Protein AF-A0A1Y1RAU8-F1 (afdb_monomer)

Mean predicted aligned error: 8.69 Å

Structure (mmCIF, N/CA/C/O backbone):
data_AF-A0A1Y1RAU8-F1
#
_entry.id   AF-A0A1Y1RAU8-F1
#
loop_
_atom_site.group_PDB
_atom_site.id
_atom_site.type_symbol
_atom_site.label_atom_id
_atom_site.label_alt_id
_atom_site.label_comp_id
_atom_site.label_asym_id
_atom_site.label_entity_id
_atom_site.label_seq_id
_atom_site.pdbx_PDB_ins_code
_atom_site.Cartn_x
_atom_site.Cartn_y
_atom_site.Cartn_z
_atom_site.occupancy
_atom_site.B_iso_or_equiv
_atom_site.auth_seq_id
_atom_site.auth_comp_id
_atom_site.auth_asym_id
_atom_site.auth_atom_id
_atom_site.pdbx_PDB_model_num
ATOM 1 N N . MET A 1 1 ? 49.843 -45.474 3.095 1.00 40.81 1 MET A N 1
ATOM 2 C CA . MET A 1 1 ? 49.763 -45.316 4.563 1.00 40.81 1 MET A CA 1
ATOM 3 C C . MET A 1 1 ? 48.299 -45.285 4.953 1.00 40.81 1 MET A C 1
ATOM 5 O O . MET A 1 1 ? 47.555 -44.498 4.388 1.00 40.81 1 MET A O 1
ATOM 9 N N . ARG A 1 2 ? 47.892 -46.213 5.820 1.00 40.44 2 ARG A N 1
ATOM 10 C CA . ARG A 1 2 ? 46.549 -46.339 6.398 1.00 40.44 2 ARG A CA 1
ATOM 11 C C . ARG A 1 2 ? 46.586 -45.724 7.795 1.00 40.44 2 ARG A C 1
ATOM 13 O O . ARG A 1 2 ? 47.448 -46.158 8.545 1.00 40.44 2 ARG A O 1
ATOM 20 N N . TYR A 1 3 ? 45.652 -44.839 8.138 1.00 32.19 3 TYR A N 1
ATOM 21 C CA . TYR A 1 3 ? 45.189 -44.611 9.517 1.00 32.19 3 TYR A CA 1
ATOM 22 C C . TYR A 1 3 ? 43.716 -44.169 9.430 1.00 32.19 3 TYR A C 1
ATOM 24 O O . TYR A 1 3 ? 43.420 -43.196 8.749 1.00 32.19 3 TYR A O 1
ATOM 32 N N . THR A 1 4 ? 42.753 -45.047 9.717 1.00 36.59 4 THR A N 1
ATOM 33 C CA . THR A 1 4 ? 42.164 -45.403 11.029 1.00 36.59 4 THR A CA 1
ATOM 34 C C . THR A 1 4 ? 41.049 -44.437 11.436 1.00 36.59 4 THR A C 1
ATOM 36 O O . THR A 1 4 ? 41.288 -43.300 11.822 1.00 36.59 4 THR A O 1
ATOM 39 N N . VAL A 1 5 ? 39.823 -44.956 11.343 1.00 35.09 5 VAL A N 1
ATOM 40 C CA . VAL A 1 5 ? 38.586 -44.441 11.939 1.00 35.09 5 VAL A CA 1
ATOM 41 C C . VAL A 1 5 ? 38.633 -44.684 13.449 1.00 35.09 5 VAL A C 1
ATOM 43 O O . VAL A 1 5 ? 38.949 -45.799 13.858 1.00 35.09 5 VAL A O 1
ATOM 46 N N . SER A 1 6 ? 38.243 -43.695 14.256 1.00 37.72 6 SER A N 1
ATOM 47 C CA . SER A 1 6 ? 37.803 -43.922 15.638 1.00 37.72 6 SER A CA 1
ATOM 48 C C . SER A 1 6 ? 36.498 -43.179 15.895 1.00 37.72 6 SER A C 1
ATOM 50 O O . SER A 1 6 ? 36.466 -41.955 15.995 1.00 37.72 6 SER A O 1
ATOM 52 N N . LEU A 1 7 ? 35.427 -43.968 15.997 1.00 35.47 7 LEU A N 1
ATOM 53 C CA . LEU A 1 7 ? 34.182 -43.614 16.668 1.00 35.47 7 LEU A CA 1
ATOM 54 C C . LEU A 1 7 ? 34.474 -43.340 18.149 1.00 35.47 7 LEU A C 1
ATOM 56 O O . LEU A 1 7 ? 35.107 -44.163 18.807 1.00 35.47 7 LEU A O 1
ATOM 60 N N . PHE A 1 8 ? 33.904 -42.267 18.691 1.00 33.00 8 PHE A N 1
ATOM 61 C CA . PHE A 1 8 ? 33.623 -42.171 20.120 1.00 33.00 8 PHE A CA 1
ATOM 62 C C . PHE A 1 8 ? 32.117 -42.007 20.318 1.00 33.00 8 PHE A C 1
ATOM 64 O O . PHE A 1 8 ? 31.533 -40.969 20.021 1.00 33.00 8 PHE A O 1
ATOM 71 N N . LEU A 1 9 ? 31.503 -43.081 20.811 1.00 36.78 9 LEU A N 1
ATOM 72 C CA . LEU A 1 9 ? 30.226 -43.072 21.510 1.00 36.78 9 LEU A CA 1
ATOM 73 C C . LEU A 1 9 ? 30.522 -42.729 22.972 1.00 36.78 9 LEU A C 1
ATOM 75 O O . LEU A 1 9 ? 31.256 -43.463 23.632 1.00 36.78 9 LEU A O 1
ATOM 79 N N . LEU A 1 10 ? 29.921 -41.661 23.488 1.00 31.44 10 LEU A N 1
ATOM 80 C CA . LEU A 1 10 ? 29.701 -41.530 24.923 1.00 31.44 10 LEU A CA 1
ATOM 81 C C . LEU A 1 10 ? 28.323 -40.918 25.161 1.00 31.44 10 LEU A C 1
ATOM 83 O O . LEU A 1 10 ? 28.093 -39.729 24.958 1.00 31.44 10 LEU A O 1
ATOM 87 N N . SER A 1 11 ? 27.397 -41.775 25.570 1.00 33.38 11 SER A N 1
ATOM 88 C CA . SER A 1 11 ? 26.125 -41.390 26.159 1.00 33.38 11 SER A CA 1
ATOM 89 C C . SER A 1 11 ? 26.361 -41.082 27.636 1.00 33.38 11 SER A C 1
ATOM 91 O O . SER A 1 11 ? 26.859 -41.941 28.361 1.00 33.38 11 SER A O 1
ATOM 93 N N . LEU A 1 12 ? 25.955 -39.902 28.100 1.00 33.12 12 LEU A N 1
ATOM 94 C CA . LEU A 1 12 ? 25.691 -39.680 29.518 1.00 33.12 12 LEU A CA 1
ATOM 95 C C . LEU A 1 12 ? 24.388 -38.889 29.660 1.00 33.12 12 LEU A C 1
ATOM 97 O O . LEU A 1 12 ? 24.293 -37.731 29.262 1.00 33.12 12 LEU A O 1
ATOM 101 N N . PHE A 1 13 ? 23.378 -39.562 30.206 1.00 35.56 13 PHE A N 1
ATOM 102 C CA . PHE A 1 13 ? 22.165 -38.959 30.741 1.00 35.56 13 PHE A CA 1
ATOM 103 C C . PHE A 1 13 ? 22.511 -38.205 32.026 1.00 35.56 13 PHE A C 1
ATOM 105 O O . PHE A 1 13 ? 23.065 -38.809 32.940 1.00 35.56 13 PHE A O 1
ATOM 112 N N . LEU A 1 14 ? 22.082 -36.949 32.139 1.00 37.53 14 LEU A N 1
ATOM 113 C CA . LEU A 1 14 ? 21.726 -36.345 33.421 1.00 37.53 14 LEU A CA 1
ATOM 114 C C . LEU A 1 14 ? 20.495 -35.460 33.224 1.00 37.53 14 LEU A C 1
ATOM 116 O O . LEU A 1 14 ? 20.482 -34.532 32.419 1.00 37.53 14 LEU A O 1
ATOM 120 N N . ALA A 1 15 ? 19.446 -35.822 33.957 1.00 43.78 15 ALA A N 1
ATOM 121 C CA . ALA A 1 15 ? 18.209 -35.083 34.096 1.00 43.78 15 ALA A CA 1
ATOM 122 C C . ALA A 1 15 ? 18.466 -33.725 34.769 1.00 43.78 15 ALA A C 1
ATOM 124 O O . ALA A 1 15 ? 19.189 -33.645 35.760 1.00 43.78 15 ALA A O 1
ATOM 125 N N . GLY A 1 16 ? 17.830 -32.677 34.248 1.00 32.06 16 GLY A N 1
ATOM 126 C CA . GLY A 1 16 ? 17.876 -31.327 34.796 1.00 32.06 16 GLY A CA 1
ATOM 127 C C . GLY A 1 16 ? 16.610 -30.562 34.431 1.00 32.06 16 GLY A C 1
ATOM 128 O O . GLY A 1 16 ? 16.464 -30.089 33.313 1.00 32.06 16 GLY A O 1
ATOM 129 N N . CYS A 1 17 ? 15.690 -30.539 35.390 1.00 35.06 17 CYS A N 1
ATOM 130 C CA . CYS A 1 17 ? 14.527 -29.680 35.593 1.00 35.06 17 CYS A CA 1
ATOM 131 C C . CYS A 1 17 ? 14.212 -28.572 34.564 1.00 35.06 17 CYS A C 1
ATOM 133 O O . CYS A 1 17 ? 14.941 -27.596 34.435 1.00 35.06 17 CYS A O 1
ATOM 135 N N . GLY A 1 18 ? 13.001 -28.655 33.999 1.00 41.50 18 GLY A N 1
ATOM 136 C CA . GLY A 1 18 ? 12.019 -27.563 34.039 1.00 41.50 18 GLY A CA 1
ATOM 137 C C . GLY A 1 18 ? 12.463 -26.187 33.544 1.00 41.50 18 GLY A C 1
ATOM 138 O O . GLY A 1 18 ? 12.409 -25.226 34.303 1.00 41.50 18 GLY A O 1
ATOM 139 N N . GLY A 1 19 ? 12.820 -26.071 32.268 1.00 33.34 19 GLY A N 1
ATOM 140 C CA . GLY A 1 19 ? 12.745 -24.798 31.557 1.00 33.34 19 GLY A CA 1
ATOM 141 C C . GLY A 1 19 ? 11.366 -24.687 30.925 1.00 33.34 19 GLY A C 1
ATOM 142 O O . GLY A 1 19 ? 11.080 -25.411 29.974 1.00 33.34 19 GLY A O 1
ATOM 143 N N . GLY A 1 20 ? 10.497 -23.843 31.486 1.00 37.22 20 GLY A N 1
ATOM 144 C CA . GLY A 1 20 ? 9.206 -23.518 30.893 1.00 37.22 20 GLY A CA 1
ATOM 145 C C . GLY A 1 20 ? 9.417 -23.076 29.452 1.00 37.22 20 GLY A C 1
ATOM 146 O O . GLY A 1 20 ? 9.977 -22.012 29.202 1.00 37.22 20 GLY A O 1
ATOM 147 N N . GLY A 1 21 ? 8.996 -23.924 28.515 1.00 34.81 21 GLY A N 1
ATOM 148 C CA . GLY A 1 21 ? 8.826 -23.524 27.135 1.00 34.81 21 GLY A CA 1
ATOM 149 C C . GLY A 1 21 ? 7.779 -22.427 27.129 1.00 34.81 21 GLY A C 1
ATOM 150 O O . GLY A 1 21 ? 6.586 -22.708 27.193 1.00 34.81 21 GLY A O 1
ATOM 151 N N . VAL A 1 22 ? 8.230 -21.175 27.093 1.00 43.44 22 VAL A N 1
ATOM 152 C CA . VAL A 1 22 ? 7.436 -20.098 26.523 1.00 43.44 22 VAL A CA 1
ATOM 153 C C . VAL A 1 22 ? 7.234 -20.547 25.085 1.00 43.44 22 VAL A C 1
ATOM 155 O O . VAL A 1 22 ? 8.148 -20.443 24.268 1.00 43.44 22 VAL A O 1
ATOM 158 N N . SER A 1 23 ? 6.096 -21.183 24.796 1.00 41.25 23 SER A N 1
ATOM 159 C CA . SER A 1 23 ? 5.695 -21.357 23.413 1.00 41.25 23 SER A CA 1
ATOM 160 C C . SER A 1 23 ? 5.609 -19.941 22.879 1.00 41.25 23 SER A C 1
ATOM 162 O O . SER A 1 23 ? 4.744 -19.186 23.326 1.00 41.25 23 SER A O 1
ATOM 164 N N . SER A 1 24 ? 6.544 -19.550 22.012 1.00 45.31 24 SER A N 1
ATOM 165 C CA . SER A 1 24 ? 6.360 -18.354 21.212 1.00 45.31 24 SER A CA 1
ATO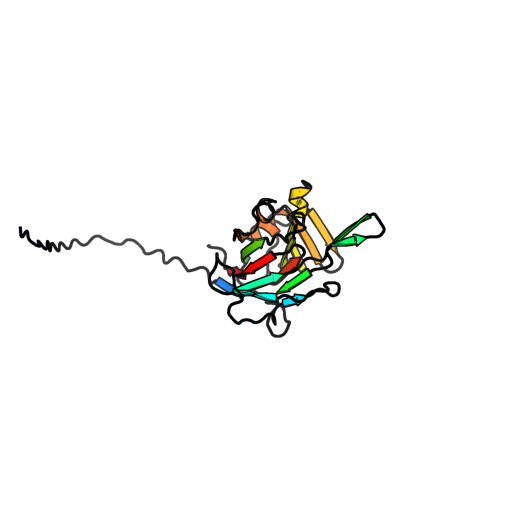M 166 C C . SER A 1 24 ? 5.053 -18.591 20.476 1.00 45.31 24 SER A C 1
ATOM 168 O O . SER A 1 24 ? 4.976 -19.454 19.598 1.00 45.31 24 SER A O 1
ATOM 170 N N . GLU A 1 25 ? 3.996 -17.940 20.940 1.00 47.47 25 GLU A N 1
ATOM 171 C CA . GLU A 1 25 ? 2.725 -17.886 20.254 1.00 47.47 25 GLU A CA 1
ATOM 172 C C . GLU A 1 25 ? 3.068 -17.266 18.903 1.00 47.47 25 GLU A C 1
ATOM 174 O O . GLU A 1 25 ? 3.357 -16.075 18.821 1.00 47.47 25 GLU A O 1
ATOM 179 N N . TYR A 1 26 ? 3.237 -18.104 17.874 1.00 51.59 26 TYR A N 1
ATOM 180 C CA . TYR A 1 26 ? 3.611 -17.627 16.552 1.00 51.59 26 TYR A CA 1
ATOM 181 C C . TYR A 1 26 ? 2.572 -16.578 16.178 1.00 51.59 26 TYR A C 1
ATOM 183 O O . TYR A 1 26 ? 1.378 -16.893 16.120 1.00 51.59 26 TYR A O 1
ATOM 191 N N . ALA A 1 27 ? 3.013 -15.329 16.004 1.00 62.69 27 ALA A N 1
ATOM 192 C CA . ALA A 1 27 ? 2.138 -14.252 15.585 1.00 62.69 27 ALA A CA 1
ATOM 193 C C . ALA A 1 27 ? 1.358 -14.753 14.365 1.00 62.69 27 ALA A C 1
ATOM 195 O O . ALA A 1 27 ? 1.941 -15.248 13.401 1.00 62.69 27 ALA A O 1
ATOM 196 N N . VAL A 1 28 ? 0.025 -14.738 14.449 1.00 84.38 28 VAL A N 1
ATOM 197 C CA . VAL A 1 28 ? -0.822 -15.276 13.382 1.00 84.38 28 VAL A CA 1
ATOM 198 C C . VAL A 1 28 ? -0.705 -14.346 12.178 1.00 84.38 28 VAL A C 1
ATOM 200 O O . VAL A 1 28 ? -1.439 -13.360 12.084 1.00 84.38 28 VAL A O 1
ATOM 203 N N . THR A 1 29 ? 0.208 -14.666 11.268 1.00 94.31 29 THR A N 1
ATOM 204 C CA . THR A 1 29 ? 0.445 -13.926 10.027 1.00 94.31 29 THR A CA 1
ATOM 205 C C . THR A 1 29 ? -0.521 -14.380 8.940 1.00 94.31 29 THR A C 1
ATOM 207 O O . THR A 1 29 ? -0.829 -15.566 8.809 1.00 94.31 29 THR A O 1
ATOM 210 N N . LYS A 1 30 ? -1.025 -13.427 8.158 1.00 96.56 30 LYS A N 1
ATOM 211 C CA . LYS A 1 30 ? -1.791 -13.682 6.939 1.00 96.56 30 LYS A CA 1
ATOM 212 C C . LYS A 1 30 ? -1.110 -12.997 5.769 1.00 96.56 30 LYS A C 1
ATOM 214 O O . LYS A 1 30 ? -0.869 -11.796 5.812 1.00 96.56 30 LYS A O 1
ATOM 219 N N . VAL A 1 31 ? -0.859 -13.784 4.732 1.00 97.06 31 VAL A N 1
ATOM 220 C CA . VAL A 1 31 ? -0.320 -13.321 3.456 1.00 97.06 31 VAL A CA 1
ATOM 221 C C . VAL A 1 31 ? -1.469 -12.802 2.596 1.00 97.06 31 VAL A C 1
ATOM 223 O O . VAL A 1 31 ? -2.477 -13.492 2.417 1.00 97.06 31 VAL A O 1
ATOM 226 N N . TYR A 1 32 ? -1.330 -11.575 2.104 1.00 97.44 32 TYR A N 1
ATOM 227 C CA . TYR A 1 32 ? -2.269 -10.932 1.187 1.00 97.44 32 TYR A CA 1
ATOM 228 C C . TYR A 1 32 ? -1.753 -10.916 -0.249 1.00 97.44 32 TYR A C 1
ATOM 230 O O . TYR A 1 32 ? -2.575 -10.993 -1.159 1.00 97.44 32 TYR A O 1
ATOM 238 N N . GLU A 1 33 ? -0.436 -10.884 -0.450 1.00 97.44 33 GLU A N 1
ATOM 239 C CA . GLU A 1 33 ? 0.217 -11.034 -1.752 1.00 97.44 33 GLU A CA 1
ATOM 240 C C . GLU A 1 33 ? 1.612 -11.646 -1.584 1.00 97.44 33 GLU A C 1
ATOM 242 O O . GLU A 1 33 ? 2.392 -11.172 -0.762 1.00 97.44 33 GLU A O 1
ATOM 247 N N . ASP A 1 34 ? 1.903 -12.677 -2.370 1.00 96.44 34 ASP A N 1
ATOM 248 C CA . ASP A 1 34 ? 3.207 -13.347 -2.492 1.00 96.44 34 ASP A CA 1
ATOM 249 C C . ASP A 1 34 ? 3.622 -13.544 -3.963 1.00 96.44 34 ASP A C 1
ATOM 251 O O . ASP A 1 34 ? 4.625 -14.182 -4.248 1.00 96.44 34 ASP A O 1
ATOM 255 N N . ALA A 1 35 ? 2.823 -13.054 -4.921 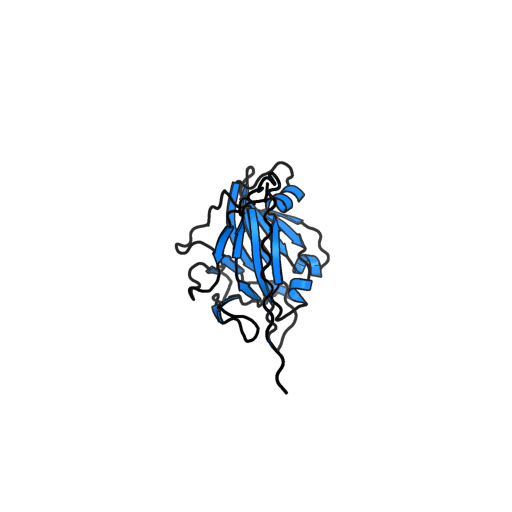1.00 96.38 35 ALA A N 1
ATOM 256 C CA . ALA A 1 35 ? 3.021 -13.152 -6.367 1.00 96.38 35 ALA A CA 1
ATOM 257 C C . ALA A 1 35 ? 3.145 -14.576 -6.961 1.00 96.38 35 ALA A C 1
ATOM 259 O O . ALA A 1 35 ? 3.156 -14.723 -8.191 1.00 96.38 35 ALA A O 1
ATOM 260 N N . GLU A 1 36 ? 3.212 -15.635 -6.154 1.00 95.69 36 GLU A N 1
ATOM 261 C CA . GLU A 1 36 ? 3.574 -16.982 -6.611 1.00 95.69 36 GLU A CA 1
ATOM 262 C C . GLU A 1 36 ? 2.470 -17.675 -7.423 1.00 95.69 36 GLU A C 1
ATOM 264 O O . GLU A 1 36 ? 2.747 -18.583 -8.211 1.00 95.69 36 GLU A O 1
ATOM 269 N N . ASP A 1 37 ? 1.219 -17.221 -7.312 1.00 92.19 37 ASP A N 1
ATOM 270 C CA . ASP A 1 37 ? 0.100 -17.735 -8.112 1.00 92.19 37 ASP A CA 1
ATOM 271 C C . ASP A 1 37 ? 0.079 -17.202 -9.562 1.00 92.19 37 ASP A C 1
ATOM 273 O O . ASP A 1 37 ? -0.757 -17.617 -10.372 1.00 92.19 37 ASP A O 1
ATOM 277 N N . GLY A 1 38 ? 0.999 -16.291 -9.905 1.00 91.31 38 GLY A N 1
ATOM 278 C CA . GLY A 1 38 ? 1.087 -15.661 -11.224 1.00 91.31 38 GLY A CA 1
ATOM 279 C C . GLY A 1 38 ? -0.047 -14.675 -11.527 1.00 91.31 38 GLY A C 1
ATOM 280 O O . GLY A 1 38 ? -0.146 -14.184 -12.654 1.00 91.31 38 GLY A O 1
ATOM 281 N N . SER A 1 39 ? -0.914 -14.393 -10.556 1.00 93.69 39 SER A N 1
ATOM 282 C CA . SER A 1 39 ? -2.085 -13.538 -10.695 1.00 93.69 39 SER A CA 1
ATOM 283 C C . SER A 1 39 ? -1.758 -12.085 -10.359 1.00 93.69 39 SER A C 1
ATOM 285 O O . SER A 1 39 ? -0.833 -11.781 -9.611 1.00 93.69 39 SER A O 1
ATOM 287 N N . ILE A 1 40 ? -2.571 -11.184 -10.908 1.00 94.19 40 ILE A N 1
ATOM 288 C CA . ILE A 1 40 ? -2.667 -9.775 -10.498 1.00 94.19 40 ILE A CA 1
ATOM 289 C C . ILE A 1 40 ? -4.101 -9.405 -10.100 1.00 94.19 40 ILE A C 1
ATOM 291 O O . ILE A 1 40 ? -4.393 -8.245 -9.855 1.00 94.19 40 ILE A O 1
ATOM 295 N N . LYS A 1 41 ? -5.024 -10.378 -10.042 1.00 93.31 41 LYS A N 1
ATOM 296 C CA . LYS A 1 41 ? -6.477 -10.132 -9.908 1.00 93.31 41 LYS A CA 1
ATOM 297 C C . LYS A 1 41 ? -6.880 -9.359 -8.652 1.00 93.31 41 LYS A C 1
ATOM 299 O O . LYS A 1 41 ? -7.984 -8.836 -8.600 1.00 93.31 41 LYS A O 1
ATOM 304 N N . ARG A 1 42 ? -6.025 -9.366 -7.630 1.00 95.62 42 ARG A N 1
ATOM 305 C CA . ARG A 1 42 ? -6.235 -8.662 -6.362 1.00 95.62 42 ARG A CA 1
ATOM 306 C C . ARG A 1 42 ? -5.833 -7.190 -6.430 1.00 95.62 42 ARG A C 1
ATOM 308 O O . ARG A 1 42 ? -6.170 -6.443 -5.522 1.00 95.62 42 ARG A O 1
ATOM 315 N N . TRP A 1 43 ? -5.106 -6.779 -7.463 1.00 96.88 43 TRP A N 1
ATOM 316 C CA . TRP A 1 43 ? -4.656 -5.409 -7.622 1.00 96.88 43 TRP A CA 1
ATOM 317 C C . TRP A 1 43 ? -5.644 -4.620 -8.469 1.00 96.88 43 TRP A C 1
ATOM 319 O O . TRP A 1 43 ? -5.930 -4.970 -9.612 1.00 96.88 43 TRP A O 1
ATOM 329 N N . GLU A 1 44 ? -6.133 -3.529 -7.903 1.00 95.75 44 GLU A N 1
ATOM 330 C CA . GLU A 1 44 ? -6.908 -2.518 -8.599 1.00 95.75 44 GLU A CA 1
ATOM 331 C C . GLU A 1 44 ? -6.033 -1.287 -8.832 1.00 95.75 44 GLU A C 1
ATOM 333 O O . GLU A 1 44 ? -5.213 -0.910 -7.993 1.00 95.75 44 GLU A O 1
ATOM 338 N N . ARG A 1 45 ? -6.214 -0.645 -9.981 1.00 94.88 45 ARG A N 1
ATOM 339 C CA . ARG A 1 45 ? -5.543 0.603 -10.332 1.00 94.88 45 ARG A CA 1
ATOM 340 C C . ARG A 1 45 ? -6.479 1.777 -10.076 1.00 94.88 45 ARG A C 1
ATOM 342 O O . ARG A 1 45 ? -7.676 1.696 -10.345 1.00 94.88 45 ARG A O 1
ATOM 349 N N . TYR A 1 46 ? -5.940 2.888 -9.594 1.00 91.88 46 TYR A N 1
ATOM 350 C CA . TYR A 1 46 ? -6.712 4.124 -9.522 1.00 91.88 46 TYR A CA 1
ATOM 351 C C . TYR A 1 46 ? -7.094 4.596 -10.924 1.00 91.88 46 TYR A C 1
ATOM 353 O O . TYR A 1 46 ? -6.392 4.321 -11.893 1.00 91.88 46 TYR A O 1
ATOM 361 N N . GLU A 1 47 ? -8.194 5.345 -11.028 1.00 87.69 47 GLU A N 1
ATOM 362 C CA . GLU A 1 47 ? -8.804 5.736 -12.307 1.00 87.69 47 GLU A CA 1
ATOM 363 C C . GLU A 1 47 ? -7.811 6.364 -13.302 1.00 87.69 47 GLU A C 1
ATOM 365 O O . GLU A 1 47 ? -7.882 6.102 -14.501 1.00 87.69 47 GLU A O 1
ATOM 370 N N . LYS A 1 48 ? -6.859 7.164 -12.805 1.00 89.50 48 LYS A N 1
ATOM 371 C CA . LYS A 1 48 ? -5.857 7.859 -13.626 1.00 89.50 48 LYS A CA 1
ATOM 372 C C . LYS A 1 48 ? -4.601 7.040 -13.928 1.00 89.50 48 LYS A C 1
ATOM 374 O O . LYS A 1 48 ? -3.793 7.470 -14.745 1.00 89.50 48 LYS A O 1
ATOM 379 N N . CYS A 1 49 ? -4.425 5.878 -13.303 1.00 92.06 49 CYS A N 1
ATOM 380 C CA . CYS A 1 49 ? -3.257 5.038 -13.527 1.00 92.06 49 CYS A CA 1
ATOM 381 C C . CYS A 1 49 ? -3.353 4.405 -14.922 1.00 92.06 49 CYS A C 1
ATOM 383 O O . CYS A 1 49 ? -4.322 3.689 -15.188 1.00 92.06 49 CYS A O 1
ATOM 385 N N . PRO A 1 50 ? -2.398 4.639 -15.840 1.00 92.00 50 PRO A N 1
ATOM 386 C CA . PRO A 1 50 ? -2.471 4.085 -17.192 1.00 92.00 50 PRO A CA 1
ATOM 387 C C . PRO A 1 50 ? -1.921 2.655 -17.286 1.00 92.00 50 PRO A C 1
ATOM 389 O O . PRO A 1 50 ? -2.110 2.005 -18.313 1.00 92.00 50 PRO A O 1
ATOM 392 N N . TYR A 1 51 ? -1.258 2.163 -16.239 1.00 93.50 51 TYR A N 1
ATOM 393 C CA . TYR A 1 51 ? -0.532 0.899 -16.256 1.00 93.50 51 TYR A CA 1
ATOM 394 C C . TYR A 1 51 ? -1.241 -0.170 -15.427 1.00 93.50 51 TYR A C 1
ATOM 396 O O . TYR A 1 51 ? -1.841 0.109 -14.390 1.00 93.50 51 TYR A O 1
ATOM 404 N N . GLU A 1 52 ? -1.176 -1.406 -15.911 1.00 94.19 52 GLU A N 1
ATOM 405 C CA . GLU A 1 52 ? -1.597 -2.575 -15.146 1.00 94.19 52 GLU A CA 1
ATOM 406 C C . GLU A 1 52 ? -0.419 -3.081 -14.300 1.00 94.19 52 GLU A C 1
ATOM 408 O O . GLU A 1 52 ? 0.717 -3.088 -14.793 1.00 94.19 52 GLU A O 1
ATOM 413 N N . PRO A 1 53 ? -0.668 -3.554 -13.067 1.00 95.50 53 PRO A N 1
ATOM 414 C CA . PRO A 1 53 ? 0.302 -4.335 -12.309 1.00 95.50 53 PRO A CA 1
ATOM 415 C C . PRO A 1 53 ? 0.814 -5.510 -13.138 1.00 95.50 53 PRO A C 1
ATOM 417 O O . PRO A 1 53 ? 0.059 -6.141 -13.882 1.00 95.50 53 PRO A O 1
ATOM 420 N N . GLN A 1 54 ? 2.088 -5.852 -12.985 1.00 95.81 54 GLN A N 1
ATOM 421 C CA . GLN A 1 54 ? 2.678 -6.974 -13.707 1.00 95.81 54 GLN A CA 1
ATOM 422 C C . GLN A 1 54 ? 3.206 -8.004 -12.729 1.00 95.81 54 GLN A C 1
ATOM 424 O O . GLN A 1 54 ? 4.036 -7.703 -11.882 1.00 95.81 54 GLN A O 1
ATOM 429 N N . ASN A 1 55 ? 2.771 -9.249 -12.881 1.00 96.25 55 ASN A N 1
ATOM 430 C CA . ASN A 1 55 ? 3.378 -10.350 -12.159 1.00 96.25 55 ASN A CA 1
ATOM 431 C C . ASN A 1 55 ? 4.594 -10.856 -12.957 1.00 96.25 55 ASN A C 1
ATOM 433 O O . ASN A 1 55 ? 4.453 -11.378 -14.068 1.00 96.25 55 ASN A O 1
ATOM 437 N N . VAL A 1 56 ? 5.789 -10.704 -12.397 1.00 95.25 56 VAL A N 1
ATOM 438 C CA . VAL A 1 56 ? 7.072 -10.923 -13.078 1.00 95.25 56 VAL A CA 1
ATOM 439 C C . VAL A 1 56 ? 7.943 -11.901 -12.298 1.00 95.25 56 VAL A C 1
ATOM 441 O O . VAL A 1 56 ? 7.754 -12.113 -11.106 1.00 95.25 56 VAL A O 1
ATOM 444 N N . ALA A 1 57 ? 8.899 -12.541 -12.970 1.00 92.31 57 ALA A N 1
ATOM 445 C CA . ALA A 1 57 ? 9.890 -13.351 -12.269 1.00 92.31 57 ALA A CA 1
ATOM 446 C C . ALA A 1 57 ? 10.846 -12.434 -11.496 1.00 92.31 57 ALA A C 1
ATOM 448 O O . ALA A 1 57 ? 11.319 -11.438 -12.051 1.00 92.31 57 ALA A O 1
ATOM 449 N N . LYS A 1 58 ? 11.191 -12.800 -10.256 1.00 86.56 58 LYS A N 1
ATOM 450 C CA . LYS A 1 58 ? 12.338 -12.180 -9.588 1.00 86.56 58 LYS A CA 1
ATOM 451 C C . LYS A 1 58 ? 13.576 -12.506 -10.430 1.00 86.56 58 LYS A C 1
ATOM 453 O O . LYS A 1 58 ? 13.781 -13.655 -10.810 1.00 86.56 58 LYS A O 1
ATOM 458 N N . GLY A 1 59 ? 14.331 -11.479 -10.827 1.00 72.06 59 GLY A N 1
ATOM 459 C CA . GLY A 1 59 ? 15.504 -11.625 -11.698 1.00 72.06 59 GLY A CA 1
ATOM 460 C C . GLY A 1 59 ? 16.634 -12.447 -11.060 1.00 72.06 59 GLY A C 1
ATOM 461 O O . GLY A 1 59 ? 16.437 -13.149 -10.077 1.00 72.06 59 GLY A O 1
ATOM 462 N N . ALA A 1 60 ? 17.861 -12.323 -11.575 1.00 59.16 60 ALA A N 1
ATOM 463 C CA . ALA A 1 60 ? 19.006 -13.170 -11.194 1.00 59.16 60 ALA A CA 1
ATOM 464 C C . ALA A 1 60 ? 19.322 -13.260 -9.679 1.00 59.16 60 ALA A C 1
ATOM 466 O O . ALA A 1 60 ? 20.012 -14.188 -9.263 1.00 59.16 60 ALA A O 1
ATOM 467 N N . ASN A 1 61 ? 18.810 -12.329 -8.867 1.00 63.44 61 ASN A N 1
ATOM 468 C CA . ASN A 1 61 ? 19.061 -12.234 -7.428 1.00 63.44 61 ASN A CA 1
ATOM 469 C C . ASN A 1 61 ? 17.906 -12.749 -6.543 1.00 63.44 61 ASN A C 1
ATOM 471 O O . ASN A 1 61 ? 17.990 -12.627 -5.323 1.00 63.44 61 ASN A O 1
ATOM 475 N N . GLY A 1 62 ? 16.834 -13.315 -7.110 1.00 67.31 62 GLY A N 1
ATOM 476 C CA . GLY A 1 62 ? 15.729 -13.879 -6.331 1.00 67.31 62 GLY A CA 1
ATOM 477 C C . GLY A 1 62 ? 15.108 -15.107 -6.991 1.00 67.31 62 GLY A C 1
ATOM 478 O O . GLY A 1 62 ? 15.024 -15.203 -8.209 1.00 67.31 62 GLY A O 1
ATOM 479 N N . SER A 1 63 ? 14.668 -16.063 -6.178 1.00 79.50 63 SER A N 1
ATOM 480 C CA . SER A 1 63 ? 13.782 -17.145 -6.618 1.00 79.50 63 SER A CA 1
ATOM 481 C C . SER A 1 63 ? 12.326 -16.719 -6.449 1.00 79.50 63 SER A C 1
ATOM 483 O O . SER A 1 63 ? 12.011 -16.090 -5.441 1.00 79.50 63 SER A O 1
ATOM 485 N N . GLY A 1 64 ? 11.453 -17.111 -7.377 1.00 91.44 64 GLY A N 1
ATOM 486 C CA . GLY A 1 64 ? 10.013 -16.854 -7.285 1.00 91.44 64 GLY A CA 1
ATOM 487 C C . GLY A 1 64 ? 9.547 -15.689 -8.153 1.00 91.44 64 GLY A C 1
ATOM 488 O O . GLY A 1 64 ? 10.144 -15.388 -9.198 1.00 91.44 64 GLY A O 1
ATOM 489 N N . ARG A 1 65 ? 8.451 -15.060 -7.741 1.00 95.62 65 ARG A N 1
ATOM 490 C CA . ARG A 1 65 ? 7.754 -14.019 -8.502 1.00 95.62 65 ARG A CA 1
ATOM 491 C C . ARG A 1 65 ? 7.600 -12.747 -7.672 1.00 95.62 65 ARG A C 1
ATOM 493 O O . ARG A 1 65 ? 7.823 -12.741 -6.471 1.00 95.62 65 ARG A O 1
ATOM 500 N N . SER A 1 66 ? 7.308 -11.635 -8.327 1.00 96.06 66 SER A N 1
ATOM 501 C CA . SER A 1 66 ? 7.003 -10.364 -7.670 1.00 96.06 66 SER A CA 1
ATOM 502 C C . SER A 1 66 ? 5.973 -9.584 -8.471 1.00 96.06 66 SER A C 1
ATOM 504 O O . SER A 1 66 ? 5.732 -9.862 -9.650 1.00 96.06 66 SER A O 1
ATOM 506 N N . ILE A 1 67 ? 5.361 -8.595 -7.826 1.00 97.00 67 ILE A N 1
ATOM 507 C CA . ILE A 1 67 ? 4.469 -7.645 -8.481 1.00 97.00 67 ILE A CA 1
ATOM 508 C C . ILE A 1 67 ? 5.266 -6.394 -8.822 1.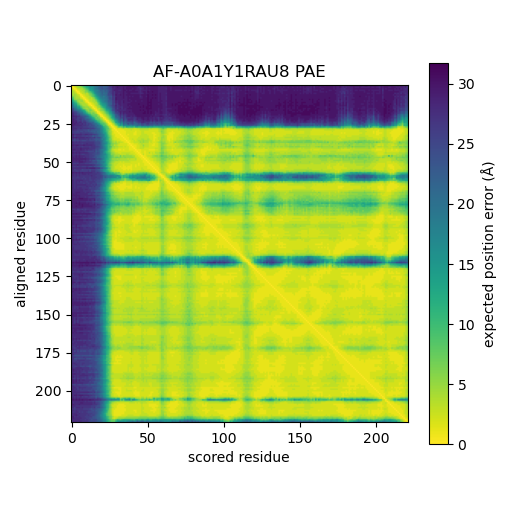00 97.00 67 ILE A C 1
ATOM 510 O O . ILE A 1 67 ? 5.743 -5.703 -7.932 1.00 97.00 67 ILE A O 1
ATOM 514 N N . TYR A 1 68 ? 5.415 -6.097 -10.106 1.00 95.56 68 TYR A N 1
ATOM 515 C CA . TYR A 1 68 ? 5.977 -4.846 -10.585 1.00 95.56 68 TYR A CA 1
ATOM 516 C C . TYR A 1 68 ? 4.871 -3.807 -10.770 1.00 95.56 68 TYR A C 1
ATOM 51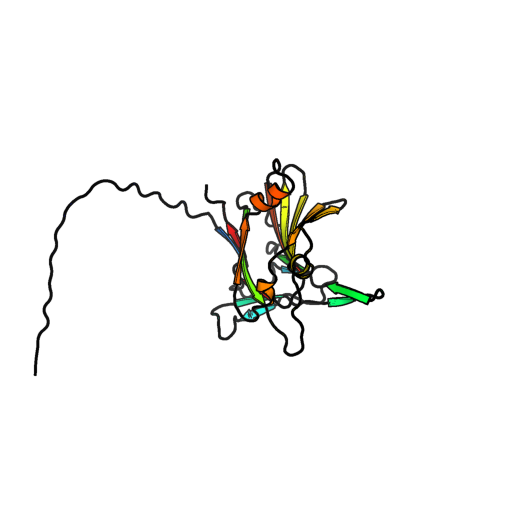8 O O . TYR A 1 68 ? 3.883 -4.053 -11.471 1.00 95.56 68 TYR A O 1
ATOM 526 N N . LEU A 1 69 ? 5.058 -2.652 -10.137 1.00 94.69 69 LEU A N 1
ATOM 527 C CA . LEU A 1 69 ? 4.182 -1.492 -10.211 1.00 94.69 69 LEU A CA 1
ATOM 528 C C . LEU A 1 69 ? 4.942 -0.347 -10.886 1.00 94.69 69 LEU A C 1
ATOM 530 O O . LEU A 1 69 ? 6.023 0.031 -10.440 1.00 94.69 69 LEU A O 1
ATOM 534 N N . GLN A 1 70 ? 4.379 0.172 -11.977 1.00 92.19 70 GLN A N 1
ATOM 535 C CA . GLN A 1 70 ? 4.970 1.255 -12.766 1.00 92.19 70 GLN A CA 1
ATOM 536 C C . GLN A 1 70 ? 4.526 2.620 -12.248 1.00 92.19 70 GLN A C 1
ATOM 538 O O . GLN A 1 70 ? 3.370 2.785 -11.851 1.00 92.19 70 GLN A O 1
ATOM 543 N N . GLN A 1 71 ? 5.399 3.617 -12.335 1.00 90.19 71 GLN A N 1
ATOM 544 C CA . GLN A 1 71 ? 5.046 5.011 -12.050 1.00 90.19 71 GLN A CA 1
ATOM 545 C C . GLN A 1 71 ? 4.513 5.747 -13.280 1.00 90.19 71 GLN A C 1
ATOM 547 O O . GLN A 1 71 ? 4.790 5.369 -14.414 1.00 90.19 71 GLN A O 1
ATOM 552 N N . ASN A 1 72 ? 3.774 6.838 -13.056 1.00 89.50 72 ASN A N 1
ATOM 553 C CA . ASN A 1 72 ? 3.403 7.771 -14.117 1.00 89.50 72 ASN A CA 1
ATOM 554 C C . ASN A 1 72 ? 3.479 9.225 -13.628 1.00 89.50 72 ASN A C 1
ATOM 556 O O . ASN A 1 72 ? 2.462 9.821 -13.264 1.00 89.50 72 ASN A O 1
ATOM 560 N N . TRP A 1 73 ? 4.681 9.803 -13.592 1.00 86.19 73 TRP A N 1
ATOM 561 C CA . TRP A 1 73 ? 4.872 11.223 -13.287 1.00 86.19 73 TRP A CA 1
ATOM 562 C C . TRP A 1 73 ? 4.516 12.106 -14.488 1.00 86.19 73 TRP A C 1
ATOM 564 O O . TRP A 1 73 ? 5.257 12.201 -15.466 1.00 86.19 73 TRP A O 1
ATOM 574 N N . VAL A 1 74 ? 3.403 12.828 -14.376 1.00 87.44 74 VAL A N 1
ATOM 575 C CA . VAL A 1 74 ? 2.929 13.773 -15.391 1.00 87.44 74 VAL A CA 1
ATOM 576 C C . VAL A 1 74 ? 3.221 15.201 -14.950 1.00 87.44 74 VAL A C 1
ATOM 578 O O . VAL A 1 74 ? 2.846 15.621 -13.850 1.00 87.44 74 VAL A O 1
ATOM 581 N N . LYS A 1 75 ? 3.876 15.971 -15.826 1.00 88.38 75 LYS A N 1
ATOM 582 C CA . LYS A 1 75 ? 4.102 17.403 -15.616 1.00 88.38 75 LYS A CA 1
ATOM 583 C C . LYS A 1 75 ? 2.795 18.174 -15.799 1.00 88.38 75 LYS A C 1
ATOM 585 O O . LYS A 1 75 ? 2.197 18.153 -16.873 1.00 88.38 75 LYS A O 1
ATOM 590 N N . GLN A 1 76 ? 2.386 18.880 -14.759 1.00 90.06 76 GLN A N 1
ATOM 591 C CA . GLN A 1 76 ? 1.192 19.709 -14.716 1.00 90.06 76 GLN A CA 1
ATOM 592 C C . GLN A 1 76 ? 1.441 21.095 -15.349 1.00 90.06 76 GLN A C 1
ATOM 594 O O . GLN A 1 76 ? 2.595 21.525 -15.481 1.00 90.06 76 GLN A O 1
ATOM 599 N N . PRO A 1 77 ? 0.379 21.833 -15.736 1.00 92.69 77 PRO A N 1
ATOM 600 C CA . PRO A 1 77 ? 0.504 23.170 -16.331 1.00 92.69 77 PRO A CA 1
ATOM 601 C C . PRO A 1 77 ? 1.201 24.210 -15.442 1.00 92.69 77 PRO A C 1
ATOM 603 O O . PRO A 1 77 ? 1.768 25.170 -15.957 1.00 92.69 77 PRO A O 1
ATOM 606 N N . ASP A 1 78 ? 1.170 24.024 -14.121 1.00 88.88 78 ASP A N 1
ATOM 607 C CA . ASP A 1 78 ? 1.855 24.875 -13.139 1.00 88.88 78 ASP A CA 1
ATOM 608 C C . ASP A 1 78 ? 3.364 24.574 -13.021 1.00 88.88 78 ASP A C 1
ATOM 610 O O . ASP A 1 78 ? 4.086 25.266 -12.304 1.00 88.88 78 ASP A O 1
ATOM 614 N N . GLY A 1 79 ? 3.853 23.566 -13.750 1.00 84.06 79 GLY A N 1
ATOM 615 C CA . GLY A 1 79 ? 5.244 23.130 -13.756 1.00 84.06 79 GLY A CA 1
ATOM 616 C C . GLY A 1 79 ? 5.581 22.051 -12.726 1.00 84.06 79 GLY A C 1
ATOM 617 O O . GLY A 1 79 ? 6.689 21.511 -12.803 1.00 84.06 79 GLY A O 1
ATOM 618 N N . ASN A 1 80 ? 4.658 21.707 -11.823 1.00 82.94 80 ASN A N 1
ATOM 619 C CA . ASN A 1 80 ? 4.833 20.627 -10.853 1.00 82.94 80 ASN A CA 1
ATOM 620 C C . ASN A 1 80 ? 4.616 19.259 -11.506 1.00 82.94 80 ASN A C 1
ATOM 622 O O . ASN A 1 80 ? 4.024 19.150 -12.575 1.00 82.94 80 ASN A O 1
ATOM 626 N N . TYR A 1 81 ? 5.096 18.198 -10.863 1.00 83.25 81 TYR A N 1
ATOM 627 C CA . TYR A 1 81 ? 4.812 16.827 -11.281 1.00 83.25 81 TYR A CA 1
ATOM 628 C C . TYR A 1 81 ? 3.787 16.204 -10.341 1.00 83.25 81 TYR A C 1
ATOM 630 O O . TYR A 1 81 ? 3.849 16.385 -9.126 1.00 83.25 81 TYR A O 1
ATOM 638 N N . THR A 1 82 ? 2.857 15.448 -10.909 1.00 85.31 82 THR A N 1
ATOM 639 C CA . THR A 1 82 ? 1.899 14.631 -10.162 1.00 85.31 82 THR A CA 1
ATOM 640 C C . THR A 1 82 ? 2.056 13.196 -10.611 1.00 85.31 82 THR A C 1
ATOM 642 O O . THR A 1 82 ? 2.176 12.942 -11.809 1.00 85.31 82 THR A O 1
ATOM 645 N N . ASN A 1 83 ? 2.077 12.268 -9.660 1.00 86.25 83 ASN A N 1
ATOM 646 C CA . ASN A 1 83 ? 2.014 10.861 -9.997 1.00 86.25 83 ASN A CA 1
ATOM 647 C C . ASN A 1 83 ? 0.557 10.462 -10.199 1.00 86.25 83 ASN A C 1
ATOM 649 O O . ASN A 1 83 ? -0.280 10.716 -9.335 1.00 86.25 83 ASN A O 1
ATOM 653 N N . GLU A 1 84 ? 0.254 9.859 -11.339 1.00 90.00 84 GLU A N 1
ATOM 654 C CA . GLU A 1 84 ? -1.081 9.336 -11.632 1.00 90.00 84 GLU A CA 1
ATOM 655 C C . GLU A 1 84 ? -1.171 7.815 -11.450 1.00 90.00 84 GLU A C 1
ATOM 657 O O . GLU A 1 84 ? -2.262 7.254 -11.533 1.00 90.00 84 GLU A O 1
ATOM 662 N N . ALA A 1 85 ? -0.048 7.143 -11.179 1.00 91.25 85 ALA A N 1
ATOM 663 C CA . ALA A 1 85 ? 0.000 5.712 -10.931 1.00 91.25 85 ALA A CA 1
ATOM 664 C C . ALA A 1 85 ? -0.192 5.395 -9.443 1.00 91.25 85 ALA A C 1
ATOM 666 O O . ALA A 1 85 ? 0.713 5.563 -8.622 1.00 91.25 85 ALA A O 1
ATOM 667 N N . GLY A 1 86 ? -1.388 4.907 -9.125 1.00 95.12 86 GLY A N 1
ATOM 668 C CA . GLY A 1 86 ? -1.742 4.377 -7.817 1.00 95.12 86 GLY A CA 1
ATOM 669 C C . GLY A 1 86 ? -2.397 3.012 -7.939 1.00 95.12 86 GLY A C 1
ATOM 670 O O . GLY A 1 86 ? -3.177 2.764 -8.865 1.00 95.12 86 GLY A O 1
ATOM 671 N N . TYR A 1 87 ? -2.068 2.138 -6.997 1.00 97.38 87 TYR A N 1
ATOM 672 C CA . TYR A 1 87 ? -2.500 0.749 -6.957 1.00 97.38 87 TYR A CA 1
ATOM 673 C C . TYR A 1 87 ? -3.014 0.405 -5.563 1.00 97.38 87 TYR A C 1
ATOM 675 O O . TYR A 1 87 ? -2.468 0.855 -4.556 1.00 97.38 87 TYR A O 1
ATOM 683 N N . LYS A 1 88 ? -4.047 -0.430 -5.500 1.00 97.44 88 LYS A N 1
ATOM 684 C CA . LYS A 1 88 ? -4.661 -0.912 -4.264 1.00 97.44 88 LYS A CA 1
ATOM 685 C C . LYS A 1 88 ? -4.766 -2.430 -4.306 1.00 97.44 88 LYS A C 1
ATOM 687 O O . LYS A 1 88 ? -5.262 -2.991 -5.276 1.00 97.44 88 LYS A O 1
ATOM 692 N N . LEU A 1 89 ? -4.315 -3.089 -3.248 1.00 98.25 89 LEU A N 1
ATOM 693 C CA . LEU A 1 89 ? -4.422 -4.532 -3.081 1.00 98.25 89 LEU A CA 1
ATOM 694 C C . LEU A 1 89 ? -5.688 -4.869 -2.282 1.00 98.25 89 LEU A C 1
ATOM 696 O O . LEU A 1 89 ? -5.832 -4.477 -1.123 1.00 98.25 89 LEU A O 1
ATOM 700 N N . LEU A 1 90 ? -6.588 -5.621 -2.905 1.00 97.81 90 LEU A N 1
ATOM 701 C CA . LEU A 1 90 ? -7.909 -6.027 -2.424 1.00 97.81 90 LEU A CA 1
ATOM 702 C C . LEU A 1 90 ? -8.016 -7.559 -2.342 1.00 97.81 90 LEU A C 1
ATOM 704 O O . LEU A 1 90 ? -7.040 -8.287 -2.529 1.00 97.81 90 LEU A O 1
ATOM 708 N N . LEU A 1 91 ? -9.199 -8.075 -2.012 1.00 96.38 91 LEU A N 1
ATOM 709 C CA . LEU A 1 91 ? -9.515 -9.489 -2.209 1.00 96.38 91 LEU A CA 1
ATOM 710 C C . LEU A 1 91 ? -9.822 -9.769 -3.688 1.00 96.38 91 LEU A C 1
ATOM 712 O O . LEU A 1 91 ? -10.078 -8.867 -4.479 1.00 96.38 91 LEU A O 1
ATOM 716 N N . SER A 1 92 ? -9.794 -11.044 -4.083 1.00 93.62 92 SER A N 1
ATOM 717 C CA . SER A 1 92 ? -9.986 -11.453 -5.484 1.00 93.62 92 SER A CA 1
ATOM 718 C C . SER A 1 92 ? -11.376 -11.141 -6.054 1.00 93.62 92 SER A C 1
ATOM 720 O O . SER A 1 92 ? -11.568 -11.226 -7.263 1.00 93.62 92 SER A O 1
ATOM 722 N N . ASP A 1 93 ? -12.352 -10.859 -5.191 1.00 94.75 93 ASP A N 1
ATOM 723 C CA . ASP A 1 93 ? -13.704 -10.418 -5.548 1.00 94.75 93 ASP A CA 1
ATOM 724 C C . ASP A 1 93 ? -13.842 -8.883 -5.592 1.00 94.75 93 ASP A C 1
ATOM 726 O O . ASP A 1 93 ? -14.936 -8.377 -5.840 1.00 94.75 93 ASP A O 1
ATOM 730 N N . GLY A 1 94 ? -12.746 -8.149 -5.369 1.00 95.19 94 GLY A N 1
ATOM 731 C CA . GLY A 1 94 ? -12.707 -6.689 -5.323 1.00 95.19 94 GLY A CA 1
ATOM 732 C C . GLY A 1 94 ? -13.132 -6.090 -3.981 1.00 95.19 94 GLY A C 1
ATOM 733 O O . GLY A 1 94 ? -13.200 -4.870 -3.863 1.00 95.19 94 GLY A O 1
ATOM 734 N N . SER A 1 95 ? -13.428 -6.893 -2.952 1.00 97.31 95 SER A N 1
ATOM 735 C CA . SER A 1 95 ? -13.756 -6.345 -1.634 1.00 97.31 95 SER A CA 1
ATOM 736 C C . SER A 1 95 ? -12.505 -5.995 -0.823 1.00 97.31 95 SER A C 1
ATOM 738 O O . SER A 1 95 ? -11.414 -6.530 -1.032 1.00 97.31 95 SER A O 1
ATOM 740 N N . TYR A 1 96 ? -12.678 -5.138 0.184 1.00 98.06 96 TYR A N 1
ATOM 741 C CA . TYR A 1 96 ? -11.658 -4.899 1.204 1.00 98.06 96 TYR A CA 1
ATOM 742 C C . TYR A 1 96 ? -11.380 -6.159 2.037 1.00 98.06 96 TYR A C 1
ATOM 744 O O . TYR A 1 96 ? -12.193 -7.084 2.115 1.00 98.06 96 TYR A O 1
ATOM 752 N N . TRP A 1 97 ? -10.221 -6.180 2.689 1.00 98.31 97 TRP A N 1
ATOM 753 C CA . TRP A 1 97 ? -9.747 -7.277 3.528 1.00 98.31 97 TRP A CA 1
ATOM 754 C C . TRP A 1 97 ? -10.533 -7.436 4.828 1.00 98.31 97 TRP A C 1
ATOM 756 O O . TRP A 1 97 ? -10.702 -8.563 5.296 1.00 98.31 97 TRP A O 1
ATOM 766 N N . HIS A 1 98 ? -10.959 -6.313 5.418 1.00 98.00 98 HIS A N 1
ATOM 767 C CA . HIS A 1 98 ? -11.602 -6.230 6.731 1.00 98.00 98 HIS A CA 1
ATOM 768 C C . HIS A 1 98 ? -10.854 -7.020 7.829 1.00 98.00 98 HIS A C 1
ATOM 770 O O . HIS A 1 98 ? -11.453 -7.793 8.585 1.00 98.00 98 HIS A O 1
ATOM 776 N N . ASP A 1 99 ? -9.527 -6.860 7.923 1.00 98.06 99 ASP A N 1
ATOM 777 C CA . ASP A 1 99 ? -8.715 -7.558 8.925 1.00 98.06 99 ASP A CA 1
ATOM 778 C C . ASP A 1 99 ? -8.834 -6.886 10.295 1.00 98.06 99 ASP A C 1
ATOM 780 O O . ASP A 1 99 ? -8.310 -5.799 10.520 1.00 98.06 99 ASP A O 1
ATOM 784 N N . ARG A 1 100 ? -9.527 -7.547 11.224 1.00 97.38 100 ARG A N 1
ATOM 785 C CA . ARG A 1 100 ? -9.797 -7.037 12.581 1.00 97.38 100 ARG A CA 1
ATOM 786 C C . ARG A 1 100 ? -8.803 -7.507 13.636 1.00 97.38 100 ARG A C 1
ATOM 788 O O . ARG A 1 100 ? -8.979 -7.216 14.815 1.00 97.38 100 ARG A O 1
ATOM 795 N N . LEU A 1 101 ? -7.829 -8.329 13.248 1.00 95.69 101 LEU A N 1
ATOM 796 C CA . LEU A 1 101 ? -6.967 -9.036 14.195 1.00 95.69 101 LEU A CA 1
ATOM 797 C C . LEU A 1 101 ? -5.508 -8.603 14.102 1.00 95.69 101 LEU A C 1
ATOM 799 O O . LEU A 1 101 ? -4.762 -8.846 15.046 1.00 95.69 101 LEU A O 1
ATOM 803 N N . ARG A 1 102 ? -5.089 -8.042 12.968 1.00 97.12 102 ARG A N 1
ATOM 804 C CA . ARG A 1 102 ? -3.680 -7.853 12.626 1.00 97.12 102 ARG A CA 1
ATOM 805 C C . ARG A 1 102 ? -3.414 -6.395 12.285 1.00 97.12 102 ARG A C 1
ATOM 807 O O . ARG A 1 102 ? -4.140 -5.807 11.490 1.00 97.12 102 ARG A O 1
ATOM 814 N N . THR A 1 103 ? -2.385 -5.820 12.897 1.00 97.44 103 THR A N 1
ATOM 815 C CA . THR A 1 103 ? -2.040 -4.394 12.752 1.00 97.44 103 THR A CA 1
ATOM 816 C C . THR A 1 103 ? -0.548 -4.164 12.559 1.00 97.44 103 THR A C 1
ATOM 818 O O . THR A 1 103 ? -0.094 -3.029 12.638 1.00 97.44 103 THR A O 1
ATOM 821 N N . ILE A 1 104 ? 0.213 -5.228 12.332 1.00 98.06 104 ILE A N 1
ATOM 822 C CA . ILE A 1 104 ? 1.601 -5.149 11.899 1.00 98.06 104 ILE A CA 1
ATOM 823 C C . ILE A 1 104 ? 1.599 -5.420 10.399 1.00 98.06 104 ILE A C 1
ATOM 825 O O . ILE A 1 104 ? 1.104 -6.467 9.989 1.00 98.06 104 ILE A O 1
ATOM 829 N N . LEU A 1 105 ? 2.066 -4.465 9.601 1.00 98.62 105 LEU A N 1
ATOM 830 C CA . LEU A 1 105 ? 2.212 -4.587 8.154 1.00 98.62 105 LEU A CA 1
ATOM 831 C C . LEU A 1 105 ? 3.670 -4.868 7.821 1.00 98.62 105 LEU A C 1
ATOM 833 O O . LEU A 1 105 ? 4.541 -4.085 8.193 1.00 98.62 105 LEU A O 1
ATOM 837 N N . ASP A 1 106 ? 3.892 -5.926 7.056 1.00 98.44 106 ASP A N 1
ATOM 838 C CA . ASP A 1 106 ? 5.198 -6.309 6.538 1.00 98.44 106 ASP A CA 1
ATOM 839 C C . ASP A 1 106 ? 5.109 -6.476 5.021 1.00 98.44 106 ASP A C 1
ATOM 841 O O . ASP A 1 106 ? 4.111 -7.007 4.523 1.00 98.44 106 AS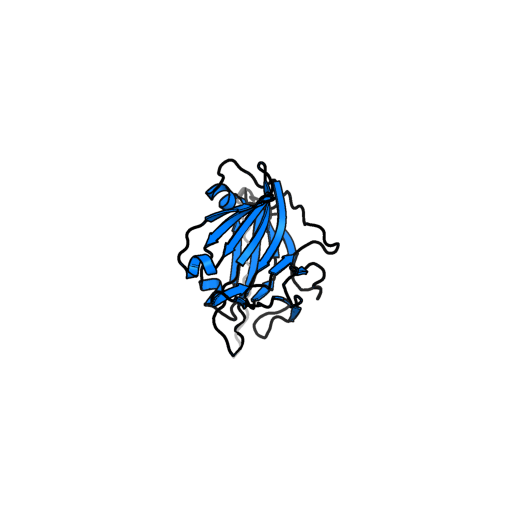P A O 1
ATOM 845 N N . PHE A 1 107 ? 6.132 -6.044 4.290 1.00 98.19 107 PHE A N 1
ATOM 846 C CA . PHE A 1 107 ? 6.303 -6.375 2.875 1.00 98.19 107 PHE A CA 1
ATOM 847 C C . PHE A 1 107 ? 7.748 -6.198 2.422 1.00 98.19 107 PHE A C 1
ATOM 849 O O . PHE A 1 107 ? 8.512 -5.422 2.996 1.00 98.19 107 PHE A O 1
ATOM 856 N N . ASP A 1 108 ? 8.101 -6.889 1.347 1.00 96.38 108 ASP A N 1
ATOM 857 C CA . ASP A 1 108 ? 9.376 -6.731 0.670 1.00 96.38 108 ASP A CA 1
ATOM 858 C C . ASP A 1 108 ? 9.213 -5.851 -0.564 1.00 96.38 108 ASP A C 1
ATOM 860 O O . ASP A 1 108 ? 8.214 -5.905 -1.286 1.00 96.38 108 ASP A O 1
ATOM 864 N N . LYS A 1 109 ? 10.235 -5.046 -0.828 1.00 94.94 109 LYS A N 1
ATOM 865 C CA . LYS A 1 109 ? 10.270 -4.112 -1.945 1.00 94.94 109 LYS A CA 1
ATOM 866 C C . LYS A 1 109 ? 11.652 -4.078 -2.575 1.00 94.94 109 LYS A C 1
ATOM 868 O O . LYS A 1 109 ? 12.655 -4.096 -1.871 1.00 94.94 109 LYS A O 1
ATOM 873 N N . MET A 1 110 ? 11.717 -3.917 -3.889 1.00 93.56 110 MET A N 1
ATOM 874 C CA . MET A 1 110 ? 12.947 -3.592 -4.604 1.00 93.56 110 MET A CA 1
ATOM 875 C C . MET A 1 110 ? 12.690 -2.448 -5.576 1.00 93.56 110 MET A C 1
ATOM 877 O O . MET A 1 110 ? 11.784 -2.526 -6.404 1.00 93.56 110 MET A O 1
ATOM 881 N N . LYS A 1 111 ? 13.509 -1.397 -5.493 1.00 92.38 111 LYS A N 1
ATOM 882 C CA . LYS A 1 111 ? 13.441 -0.283 -6.437 1.00 92.38 111 LYS A CA 1
ATOM 883 C C . LYS A 1 111 ? 14.040 -0.698 -7.773 1.00 92.38 111 LYS A C 1
ATOM 885 O O . LYS A 1 111 ? 15.189 -1.123 -7.801 1.00 92.38 111 LYS A O 1
ATOM 890 N N . HIS A 1 112 ? 13.289 -0.551 -8.859 1.00 87.88 112 HIS A N 1
ATOM 891 C CA . HIS A 1 112 ? 13.824 -0.675 -10.207 1.00 87.88 112 HIS A CA 1
ATOM 892 C C . HIS A 1 112 ? 14.376 0.676 -10.668 1.00 87.88 112 HIS A C 1
ATOM 894 O O . HIS A 1 112 ? 13.722 1.708 -10.496 1.00 87.88 112 HIS A O 1
ATOM 900 N N . ILE A 1 113 ? 15.559 0.674 -11.279 1.00 79.12 113 ILE A N 1
ATOM 901 C CA . ILE A 1 113 ? 16.049 1.819 -12.050 1.00 79.12 113 ILE A CA 1
ATOM 902 C C . ILE A 1 113 ? 15.877 1.511 -13.529 1.00 79.12 113 ILE A C 1
ATOM 904 O O . ILE A 1 113 ? 16.488 0.576 -14.052 1.00 79.12 113 ILE A O 1
ATOM 908 N N . SER A 1 114 ? 15.065 2.322 -14.208 1.00 66.12 114 SER A N 1
ATOM 909 C CA . SER A 1 114 ? 15.055 2.326 -15.666 1.00 66.12 114 SER A CA 1
ATOM 910 C C . SER A 1 114 ? 16.382 2.933 -16.174 1.00 66.12 114 SER A C 1
ATOM 912 O O . SER A 1 114 ? 16.949 3.806 -15.510 1.00 66.12 114 SER A O 1
ATOM 914 N N . PRO A 1 115 ? 16.918 2.491 -17.329 1.00 57.81 115 PRO A N 1
ATOM 915 C CA . PRO A 1 115 ? 18.231 2.921 -17.836 1.00 57.81 115 PRO A CA 1
ATOM 916 C C . PRO A 1 115 ? 18.390 4.436 -18.032 1.00 57.81 115 PRO A C 1
ATOM 918 O O . PRO A 1 115 ? 19.513 4.926 -18.162 1.00 57.81 115 PRO A O 1
ATOM 921 N N . ASP A 1 116 ? 17.273 5.161 -18.049 1.00 60.44 116 ASP A N 1
ATOM 922 C CA . ASP A 1 116 ? 17.199 6.551 -18.461 1.00 60.44 116 ASP A CA 1
ATOM 923 C C . ASP A 1 116 ? 17.025 7.516 -17.264 1.00 60.44 116 ASP A C 1
ATOM 925 O O . ASP A 1 116 ? 17.081 8.732 -17.468 1.00 60.44 116 ASP A O 1
ATOM 929 N N . GLU A 1 117 ? 16.797 7.037 -16.025 1.00 63.66 117 GLU A N 1
ATOM 930 C CA . GLU A 1 117 ? 16.021 7.845 -15.066 1.00 63.66 117 GLU A CA 1
ATOM 931 C C . GLU A 1 117 ? 16.517 8.025 -13.628 1.00 63.66 117 GLU A C 1
ATOM 933 O O . GLU A 1 117 ? 17.272 7.266 -13.021 1.00 63.66 117 GLU A O 1
ATOM 938 N N . MET A 1 118 ? 15.994 9.138 -13.110 1.00 66.69 118 MET A N 1
ATOM 939 C CA . MET A 1 118 ? 16.088 9.662 -11.764 1.00 66.69 118 MET A CA 1
ATOM 940 C C . MET A 1 118 ? 15.406 8.748 -10.743 1.00 66.69 118 MET A C 1
ATOM 942 O O . MET A 1 118 ? 14.398 8.099 -11.004 1.00 66.69 118 MET A O 1
ATOM 946 N N . LEU A 1 119 ? 15.905 8.800 -9.513 1.00 75.44 119 LEU A N 1
ATOM 947 C CA . LEU A 1 119 ? 15.299 8.149 -8.361 1.00 75.44 119 LEU A CA 1
ATOM 948 C C . LEU A 1 119 ? 13.951 8.796 -7.997 1.00 75.44 119 LEU A C 1
ATOM 950 O O . LEU A 1 119 ? 13.894 9.856 -7.362 1.00 75.44 119 LEU A O 1
ATOM 954 N N . TYR A 1 120 ? 12.859 8.151 -8.412 1.00 83.44 120 TYR A N 1
ATOM 955 C CA . TYR A 1 120 ? 11.501 8.564 -8.068 1.00 83.44 120 TYR A CA 1
ATOM 956 C C . TYR A 1 120 ? 11.092 8.091 -6.673 1.00 83.44 120 TYR A C 1
ATOM 958 O O . TYR A 1 120 ? 11.212 6.908 -6.345 1.00 83.44 120 TYR A O 1
ATOM 966 N N . CYS A 1 121 ? 10.543 9.019 -5.890 1.00 90.88 121 CYS A N 1
ATOM 967 C CA . CYS A 1 121 ? 9.878 8.718 -4.630 1.00 90.88 121 CYS A CA 1
ATOM 968 C C . CYS A 1 121 ? 8.615 7.875 -4.863 1.00 90.88 121 CYS A C 1
ATOM 970 O O . CYS A 1 121 ? 8.010 7.921 -5.937 1.00 90.88 121 CYS A O 1
ATOM 972 N N . PHE A 1 122 ? 8.234 7.146 -3.825 1.00 93.81 122 PHE A N 1
ATOM 973 C CA . PHE A 1 122 ? 6.993 6.392 -3.707 1.00 93.81 122 PHE A CA 1
ATOM 974 C C . PHE A 1 122 ? 6.319 6.689 -2.363 1.00 93.81 122 PHE A C 1
ATOM 976 O O . PHE A 1 122 ? 6.993 7.061 -1.387 1.00 93.81 122 PHE A O 1
ATOM 983 N N . ASP A 1 123 ? 5.015 6.446 -2.340 1.00 96.25 123 ASP A N 1
ATOM 984 C CA . ASP A 1 123 ? 4.151 6.448 -1.172 1.00 96.25 123 ASP A CA 1
ATOM 985 C C . ASP A 1 123 ? 3.496 5.066 -1.044 1.00 96.25 123 ASP A C 1
ATOM 987 O O . ASP A 1 123 ? 3.122 4.432 -2.028 1.00 96.25 123 ASP A O 1
ATOM 991 N N . CYS A 1 124 ? 3.341 4.568 0.175 1.00 98.06 124 CYS A N 1
ATOM 992 C CA . CYS A 1 124 ? 2.637 3.313 0.428 1.00 98.06 124 CYS A CA 1
ATOM 993 C C . CYS A 1 124 ? 1.888 3.368 1.750 1.00 98.06 124 CYS A C 1
ATOM 995 O O . CYS A 1 124 ? 2.170 4.219 2.594 1.00 98.06 124 CYS A O 1
ATOM 997 N N . GLY A 1 125 ? 0.988 2.425 1.988 1.00 98.44 125 GLY A N 1
ATOM 998 C CA . GLY A 1 125 ? 0.392 2.281 3.306 1.00 98.44 125 GLY A CA 1
ATOM 999 C C . GLY A 1 125 ? -0.930 1.551 3.286 1.00 98.44 125 GLY A C 1
ATOM 1000 O O . GLY A 1 125 ? -1.139 0.650 2.477 1.00 98.44 125 GLY A O 1
ATOM 1001 N N . VAL A 1 126 ? -1.812 1.918 4.214 1.00 98.81 126 VAL A N 1
ATOM 1002 C CA . VAL A 1 126 ? -3.093 1.234 4.413 1.00 98.81 126 VAL A CA 1
ATOM 1003 C C . VAL A 1 126 ? -4.257 2.191 4.619 1.00 98.81 126 VAL A C 1
ATOM 1005 O O . VAL A 1 126 ? -4.124 3.258 5.224 1.00 98.81 126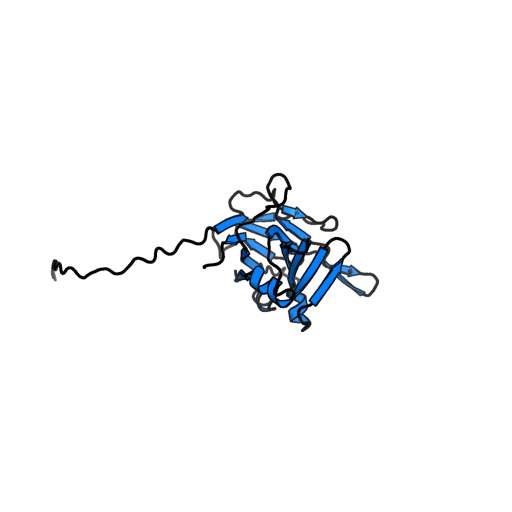 VAL A O 1
ATOM 1008 N N . GLU A 1 127 ? -5.430 1.762 4.164 1.00 98.69 127 GLU A N 1
ATOM 1009 C CA . GLU A 1 127 ? -6.703 2.301 4.640 1.00 98.69 127 GLU A CA 1
ATOM 1010 C C . GLU A 1 127 ? -7.173 1.466 5.832 1.00 98.69 127 GLU A C 1
ATOM 1012 O O . GLU A 1 127 ? -7.154 0.232 5.799 1.00 98.69 127 GLU A O 1
ATOM 1017 N N . ILE A 1 128 ? -7.585 2.145 6.896 1.00 98.75 128 ILE A N 1
ATOM 1018 C CA . ILE A 1 128 ? -7.996 1.543 8.163 1.00 98.75 128 ILE A CA 1
ATOM 1019 C C . ILE A 1 128 ? -9.315 2.168 8.615 1.00 98.75 128 ILE A C 1
ATOM 1021 O O . ILE A 1 128 ? -9.592 3.338 8.342 1.00 98.75 128 ILE A O 1
ATOM 1025 N N . ASN A 1 129 ? -10.106 1.420 9.374 1.00 98.62 129 ASN A N 1
ATOM 1026 C CA . ASN A 1 129 ? -11.127 2.019 10.224 1.00 98.62 129 ASN A CA 1
ATOM 1027 C C . ASN A 1 129 ? -10.663 2.001 11.672 1.00 98.62 129 ASN A C 1
ATOM 1029 O O . ASN A 1 129 ? -9.905 1.133 12.112 1.00 98.62 129 ASN A O 1
ATOM 1033 N N . THR A 1 130 ? -11.129 2.995 12.415 1.00 98.69 130 THR A N 1
ATOM 1034 C CA . THR A 1 130 ? -10.812 3.158 13.826 1.00 98.69 130 THR A CA 1
ATOM 1035 C C . THR A 1 130 ? -12.083 3.454 14.619 1.00 98.69 130 THR A C 1
ATOM 1037 O O . THR A 1 130 ? -13.163 3.662 14.060 1.00 98.69 130 THR A O 1
ATOM 1040 N N . LEU A 1 131 ? -11.953 3.576 15.941 1.00 98.25 131 LEU A N 1
ATOM 1041 C CA . LEU A 1 131 ? -13.033 4.046 16.821 1.00 98.25 131 LEU A CA 1
ATOM 1042 C C . LEU A 1 131 ? -13.5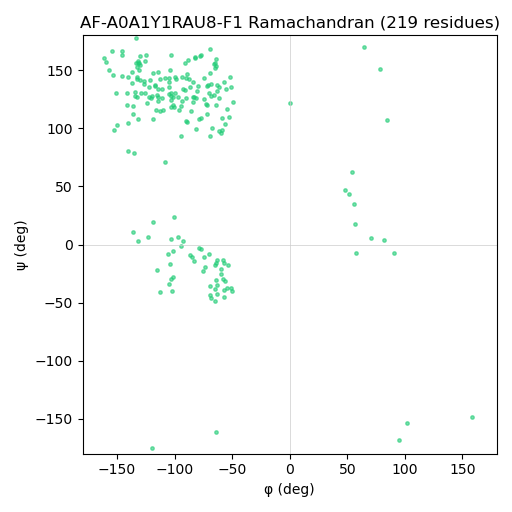67 5.455 16.474 1.00 98.25 131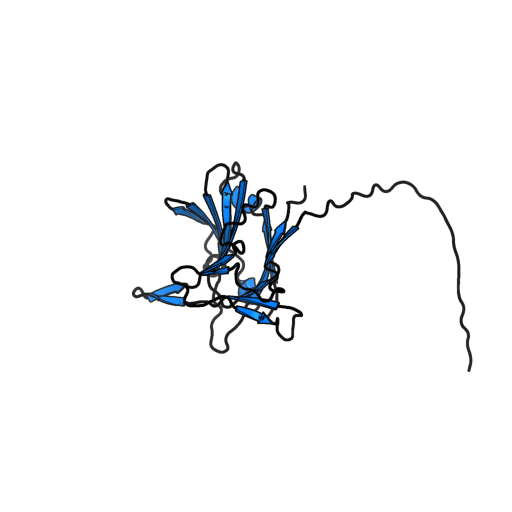 LEU A C 1
ATOM 1044 O O . LEU A 1 131 ? -14.614 5.852 16.980 1.00 98.25 131 LEU A O 1
ATOM 1048 N N . ARG A 1 132 ? -12.859 6.220 15.633 1.00 97.81 132 ARG A N 1
ATOM 1049 C CA . ARG A 1 132 ? -13.168 7.607 15.238 1.00 97.81 132 ARG A CA 1
ATOM 1050 C C . ARG A 1 132 ? -13.404 7.756 13.730 1.00 97.81 132 ARG A C 1
ATOM 1052 O O . ARG A 1 132 ? -13.317 8.868 13.199 1.00 97.81 132 ARG A O 1
ATOM 1059 N N . GLY A 1 133 ? -13.697 6.646 13.055 1.00 98.19 133 GLY A N 1
ATOM 1060 C CA . GLY A 1 133 ? -13.996 6.597 11.627 1.00 98.19 133 GLY A CA 1
ATOM 1061 C C . GLY A 1 133 ? -12.788 6.260 10.742 1.00 98.19 133 GLY A C 1
ATOM 1062 O O . GLY A 1 133 ? -11.751 5.828 11.251 1.00 98.19 133 GLY A O 1
ATOM 1063 N N . PRO A 1 134 ? -12.925 6.440 9.418 1.00 98.62 134 PRO A N 1
ATOM 1064 C CA . PRO A 1 134 ? -11.916 6.028 8.447 1.00 98.62 134 PRO A CA 1
ATOM 1065 C C . PRO A 1 134 ? -10.639 6.858 8.537 1.00 98.62 134 PRO A C 1
ATOM 1067 O O . PRO A 1 134 ? -10.690 8.093 8.652 1.00 98.62 134 PRO A O 1
ATOM 1070 N N . ARG A 1 135 ? -9.487 6.189 8.445 1.00 98.69 135 ARG A N 1
ATOM 1071 C CA . ARG A 1 135 ? -8.167 6.814 8.330 1.00 98.69 135 ARG A CA 1
ATOM 1072 C C . ARG A 1 135 ? -7.349 6.181 7.212 1.00 98.69 135 ARG A C 1
ATOM 1074 O O . ARG A 1 135 ? -7.546 5.021 6.858 1.00 98.69 135 ARG A O 1
ATOM 1081 N N . ARG A 1 136 ? -6.387 6.939 6.700 1.00 98.62 136 ARG A N 1
ATOM 1082 C CA . ARG A 1 136 ? -5.323 6.439 5.829 1.00 98.62 136 ARG A CA 1
ATOM 1083 C C . ARG A 1 136 ? -3.979 6.706 6.491 1.00 98.62 136 ARG A C 1
ATOM 1085 O O . ARG A 1 136 ? -3.724 7.837 6.899 1.00 98.62 136 ARG A O 1
ATOM 1092 N N . LEU A 1 137 ? -3.146 5.678 6.621 1.00 98.81 137 LEU A N 1
ATOM 1093 C CA . LEU A 1 137 ? -1.753 5.820 7.046 1.00 98.81 137 LEU A CA 1
ATOM 1094 C C . LEU A 1 137 ? -0.885 5.753 5.792 1.00 98.81 137 LEU A C 1
ATOM 1096 O O . LEU A 1 137 ? -0.923 4.741 5.097 1.00 98.81 137 LEU A O 1
ATOM 1100 N N . VAL A 1 138 ? -0.154 6.826 5.499 1.00 98.69 138 VAL A N 1
ATOM 1101 C CA . VAL A 1 138 ? 0.712 6.969 4.322 1.00 98.69 138 VAL A CA 1
ATOM 1102 C C . VAL A 1 138 ? 2.160 7.077 4.788 1.00 98.69 138 VAL A C 1
ATOM 1104 O O . VAL A 1 138 ? 2.485 7.915 5.624 1.00 98.69 138 VAL A O 1
ATOM 1107 N N . PHE A 1 139 ? 3.040 6.263 4.227 1.00 98.56 139 PHE A N 1
ATOM 1108 C CA . PHE A 1 139 ? 4.485 6.304 4.425 1.00 98.56 139 PHE A CA 1
ATOM 1109 C C . PHE A 1 139 ? 5.119 6.790 3.126 1.00 98.56 139 PHE A C 1
ATOM 1111 O O . PHE A 1 139 ? 4.985 6.134 2.095 1.00 98.56 139 PHE A O 1
ATOM 1118 N N . SER A 1 140 ? 5.757 7.958 3.169 1.00 97.44 140 SER A N 1
ATOM 1119 C CA . SER A 1 140 ? 6.160 8.700 1.974 1.00 97.44 140 SER A CA 1
ATOM 1120 C C . SER A 1 140 ? 7.650 8.999 1.963 1.00 97.44 140 SER A C 1
ATOM 1122 O O . SER A 1 140 ? 8.167 9.698 2.839 1.00 97.44 140 SER A O 1
ATOM 1124 N N . THR A 1 141 ? 8.331 8.539 0.916 1.00 96.12 141 THR A N 1
ATOM 1125 C CA . THR A 1 141 ? 9.740 8.902 0.673 1.00 96.12 141 THR A CA 1
ATOM 1126 C C . THR A 1 141 ? 9.893 10.317 0.131 1.00 96.12 141 THR A C 1
ATOM 1128 O O . THR A 1 141 ? 10.919 10.963 0.334 1.00 96.12 141 THR A O 1
ATOM 1131 N N . TRP A 1 142 ? 8.841 10.866 -0.481 1.00 93.12 142 TRP A N 1
ATOM 1132 C CA . TRP A 1 142 ? 8.816 12.270 -0.884 1.00 93.12 142 TRP A CA 1
ATOM 1133 C C . TRP A 1 142 ? 8.871 13.211 0.324 1.00 93.12 142 TRP A C 1
ATOM 1135 O O . TRP A 1 142 ? 9.550 14.241 0.271 1.00 93.12 142 TRP A O 1
ATOM 1145 N N . TYR A 1 143 ? 8.192 12.857 1.419 1.00 95.69 143 TYR A N 1
ATOM 1146 C CA . TYR A 1 143 ? 8.233 13.644 2.653 1.00 95.69 143 TYR A CA 1
ATOM 1147 C C . TYR A 1 143 ? 9.639 13.680 3.253 1.00 95.69 143 TYR A C 1
ATOM 1149 O O . TYR A 1 143 ? 10.098 14.757 3.624 1.00 95.69 143 TYR A O 1
ATOM 1157 N N . ASP A 1 144 ? 10.349 12.551 3.279 1.00 96.69 144 ASP A N 1
ATOM 1158 C CA . ASP A 1 144 ? 11.735 12.508 3.759 1.00 96.69 144 ASP A CA 1
ATOM 1159 C C . ASP A 1 144 ? 12.682 13.313 2.856 1.00 96.69 144 ASP A C 1
ATOM 1161 O O . ASP A 1 144 ? 13.373 14.212 3.334 1.00 96.69 144 ASP A O 1
ATOM 1165 N N . LYS A 1 145 ? 12.613 13.112 1.529 1.00 93.69 145 LYS A N 1
ATOM 1166 C CA . LYS A 1 145 ? 13.403 13.868 0.535 1.00 93.69 145 LYS A CA 1
ATOM 1167 C C . LYS A 1 145 ? 13.317 15.383 0.720 1.00 93.69 145 LYS A C 1
ATOM 1169 O O . LYS A 1 145 ? 14.300 16.100 0.532 1.00 93.69 145 LYS A O 1
ATOM 1174 N N . ASN A 1 146 ? 12.126 15.880 1.045 1.00 94.31 146 ASN A N 1
ATOM 1175 C CA . ASN A 1 146 ? 11.861 17.307 1.206 1.00 94.31 146 ASN A CA 1
ATOM 1176 C C . ASN A 1 146 ? 11.918 17.772 2.668 1.00 94.31 146 ASN A C 1
ATOM 1178 O O . ASN A 1 146 ? 11.643 18.941 2.938 1.00 94.31 146 ASN A O 1
ATOM 1182 N N . HIS A 1 147 ? 12.313 16.895 3.596 1.00 95.69 147 HIS A N 1
ATOM 1183 C CA . HIS A 1 147 ? 12.402 17.164 5.032 1.00 95.69 147 HIS A CA 1
ATOM 1184 C C . HIS A 1 147 ? 11.078 17.664 5.637 1.00 95.69 147 HIS A C 1
ATOM 1186 O O . HIS A 1 147 ? 11.062 18.509 6.537 1.00 95.69 147 HIS A O 1
ATOM 1192 N N . TYR A 1 148 ? 9.952 17.159 5.133 1.00 96.75 148 TYR A N 1
ATOM 1193 C CA . TYR A 1 148 ? 8.642 17.460 5.688 1.00 96.75 148 TYR A CA 1
ATOM 1194 C C . TYR A 1 148 ? 8.381 16.617 6.941 1.00 96.75 148 TYR A C 1
ATOM 1196 O O . TYR A 1 148 ? 8.653 15.413 6.952 1.00 96.75 148 TYR A O 1
ATOM 1204 N N . PRO A 1 149 ? 7.835 17.221 8.012 1.00 97.19 149 PRO A N 1
ATOM 1205 C CA . PRO A 1 149 ? 7.411 16.462 9.177 1.00 97.19 149 PRO A CA 1
ATOM 1206 C C . PRO A 1 149 ? 6.190 15.600 8.838 1.00 97.19 149 PRO A C 1
ATOM 1208 O O . PRO A 1 149 ? 5.528 15.796 7.818 1.00 97.19 149 PRO A O 1
ATOM 1211 N N . ALA A 1 150 ? 5.852 14.675 9.739 1.00 97.69 150 ALA A N 1
ATOM 1212 C CA . ALA A 1 150 ? 4.581 13.973 9.644 1.00 97.69 150 ALA A CA 1
ATOM 1213 C C . ALA A 1 150 ? 3.408 14.973 9.648 1.00 97.69 150 ALA A C 1
ATOM 1215 O O . ALA A 1 150 ? 3.408 15.941 10.414 1.00 97.69 150 ALA A O 1
ATOM 1216 N N . GLU A 1 151 ? 2.396 14.721 8.823 1.00 98.12 151 GLU A N 1
ATOM 1217 C CA . GLU A 1 151 ? 1.285 15.644 8.580 1.00 98.12 151 GLU A CA 1
ATOM 1218 C C . GLU A 1 151 ? -0.073 14.944 8.704 1.00 98.12 151 GLU A C 1
ATOM 1220 O O . GLU A 1 151 ? -0.210 13.756 8.418 1.00 98.12 151 GLU A O 1
ATOM 1225 N N . LYS A 1 152 ? -1.094 15.708 9.109 1.00 98.00 152 LYS A N 1
ATOM 1226 C CA . LYS A 1 152 ? -2.503 15.309 9.087 1.00 98.00 152 LYS A CA 1
ATOM 1227 C C . LYS A 1 152 ? -3.260 16.112 8.030 1.00 98.00 152 LYS A C 1
ATOM 1229 O O . LYS A 1 152 ? -3.317 17.337 8.132 1.00 98.00 152 LYS A O 1
ATOM 1234 N N . LYS A 1 153 ? -3.953 15.428 7.119 1.00 98.00 153 LYS A N 1
ATOM 1235 C CA . LYS A 1 153 ? -4.912 16.027 6.175 1.00 98.00 153 LYS A CA 1
ATOM 1236 C C . LYS A 1 153 ? -6.311 15.483 6.438 1.00 98.00 153 LYS A C 1
ATOM 1238 O O . LYS A 1 153 ? -6.494 14.294 6.677 1.00 98.00 153 LYS A O 1
ATOM 1243 N N . VAL A 1 154 ? -7.313 16.359 6.435 1.00 97.38 154 VAL A N 1
ATOM 1244 C CA . VAL A 1 154 ? -8.713 15.982 6.677 1.00 97.38 154 VAL A CA 1
ATOM 1245 C C . VAL A 1 154 ? -9.500 16.188 5.393 1.00 97.38 154 VAL A C 1
ATOM 1247 O O . VAL A 1 154 ? -9.669 17.322 4.947 1.00 97.38 154 VAL A O 1
ATOM 1250 N N . TYR A 1 155 ? -9.991 15.093 4.825 1.00 96.06 155 TYR A N 1
ATOM 1251 C CA . TYR A 1 155 ? -10.925 15.087 3.706 1.00 96.06 155 TYR A CA 1
ATOM 1252 C C . TYR A 1 155 ? -12.341 14.782 4.221 1.00 96.06 155 TYR A C 1
ATOM 1254 O O . TYR A 1 155 ? -12.481 14.274 5.337 1.00 96.06 155 TYR A O 1
ATOM 1262 N N . PRO A 1 156 ? -13.402 15.068 3.440 1.00 95.38 156 PRO A N 1
ATOM 1263 C CA . PRO A 1 156 ? -14.780 14.829 3.878 1.00 95.38 156 PRO A CA 1
ATOM 1264 C C . PRO A 1 156 ? -15.061 13.390 4.343 1.00 95.38 156 PRO A C 1
ATOM 1266 O O . PRO A 1 156 ? -15.774 13.206 5.322 1.00 95.38 156 PRO A O 1
ATOM 1269 N N . GLU A 1 157 ? -14.467 12.392 3.682 1.00 96.12 157 GLU A N 1
ATOM 1270 C CA . GLU A 1 157 ? -14.743 10.964 3.925 1.00 96.12 157 GLU A CA 1
ATOM 1271 C C . GLU A 1 157 ? -13.640 10.242 4.719 1.00 96.12 157 GLU A C 1
ATOM 1273 O O . GLU A 1 157 ? -13.849 9.151 5.247 1.00 96.12 157 GLU A O 1
ATOM 1278 N N . ILE A 1 158 ? -12.438 10.822 4.805 1.00 97.94 158 ILE A N 1
ATOM 1279 C CA . ILE A 1 158 ? -11.269 10.156 5.389 1.00 97.94 158 ILE A CA 1
ATOM 1280 C C . ILE A 1 158 ? -10.276 11.174 5.946 1.00 97.94 158 ILE A C 1
ATOM 1282 O O . ILE A 1 158 ? -10.093 12.263 5.408 1.00 97.94 158 ILE A O 1
ATOM 1286 N N . THR A 1 159 ? -9.606 10.823 7.040 1.00 98.56 159 THR A N 1
ATOM 1287 C CA . THR A 1 159 ? -8.449 11.584 7.531 1.00 98.56 159 THR A CA 1
ATOM 1288 C C . THR A 1 159 ? -7.170 10.822 7.213 1.00 98.56 159 THR A C 1
ATOM 1290 O O . THR A 1 159 ? -7.048 9.642 7.526 1.00 98.56 159 THR A O 1
ATOM 1293 N N . GLU A 1 160 ? -6.215 11.503 6.604 1.00 98.62 160 GLU A N 1
ATOM 1294 C CA . GLU A 1 160 ? -4.931 10.959 6.186 1.00 98.62 160 GLU A CA 1
ATOM 1295 C C . GLU A 1 160 ? -3.824 11.422 7.135 1.00 98.62 160 GLU A C 1
ATOM 1297 O O . GLU A 1 160 ? -3.759 12.599 7.502 1.00 98.62 160 GLU A O 1
ATOM 1302 N N . TYR A 1 161 ? -2.962 10.488 7.526 1.00 98.69 161 TYR A N 1
ATOM 1303 C CA . TYR A 1 161 ? -1.725 10.743 8.251 1.00 98.69 161 TYR A CA 1
ATOM 1304 C C . TYR A 1 161 ? -0.555 10.330 7.375 1.00 98.69 161 TYR A C 1
ATOM 1306 O O . TYR A 1 161 ? -0.408 9.146 7.069 1.00 98.69 161 TYR A O 1
ATOM 1314 N N . THR A 1 162 ? 0.276 11.291 6.996 1.00 98.69 162 THR A N 1
ATOM 1315 C CA . THR A 1 162 ? 1.478 11.040 6.203 1.00 98.69 162 THR A CA 1
ATOM 1316 C C . THR A 1 162 ? 2.702 11.085 7.100 1.00 98.69 162 THR A C 1
ATOM 1318 O O . THR A 1 162 ? 2.883 12.033 7.864 1.00 98.69 162 THR A O 1
ATOM 1321 N N . PHE A 1 163 ? 3.549 10.067 7.010 1.00 98.62 163 PHE A N 1
ATOM 1322 C CA . PHE A 1 163 ? 4.797 9.939 7.748 1.00 98.62 163 PHE A CA 1
ATOM 1323 C C . PHE A 1 163 ? 5.975 9.921 6.767 1.00 98.62 163 PHE A C 1
ATOM 1325 O O . PHE A 1 163 ? 5.891 9.228 5.749 1.00 98.62 163 PHE A O 1
ATOM 1332 N N . PRO A 1 164 ? 7.082 10.627 7.064 1.00 98.25 164 PRO A N 1
ATOM 1333 C CA . PRO A 1 164 ? 8.299 10.499 6.276 1.00 98.25 164 PRO A CA 1
ATOM 1334 C C . PRO A 1 164 ? 8.840 9.067 6.379 1.00 98.25 164 PRO A C 1
ATOM 1336 O O . PRO A 1 164 ? 8.938 8.502 7.473 1.00 98.25 164 PRO A O 1
ATOM 1339 N N . LEU A 1 165 ? 9.165 8.492 5.226 1.00 97.69 165 LEU A N 1
ATOM 1340 C CA . LEU A 1 165 ? 9.809 7.194 5.063 1.00 97.69 165 LEU A CA 1
ATOM 1341 C C . LEU A 1 165 ? 11.193 7.419 4.453 1.00 97.69 165 LEU A C 1
ATOM 1343 O O . LEU A 1 165 ? 11.308 8.165 3.491 1.00 97.69 165 LEU A O 1
ATOM 1347 N N . SER A 1 166 ? 12.223 6.777 5.000 1.00 96.50 166 SER A N 1
ATOM 1348 C CA . SER A 1 166 ? 13.622 7.002 4.610 1.00 96.50 166 SER A CA 1
ATOM 1349 C C . SER A 1 166 ? 13.856 6.924 3.094 1.00 96.50 166 SER A C 1
ATOM 1351 O O . SER A 1 166 ? 13.408 5.986 2.428 1.00 96.50 166 SER A O 1
ATOM 1353 N N . MET A 1 167 ? 14.620 7.869 2.548 1.00 94.44 167 MET A N 1
ATOM 1354 C CA . MET A 1 167 ? 15.070 7.836 1.152 1.00 94.44 167 MET A CA 1
ATOM 1355 C C . MET A 1 167 ? 15.977 6.643 0.823 1.00 94.44 167 MET A C 1
ATOM 1357 O O . MET A 1 167 ? 16.124 6.307 -0.354 1.00 94.44 167 MET A O 1
ATOM 1361 N N . GLU A 1 168 ? 16.501 5.922 1.820 1.00 94.44 168 GLU A N 1
ATOM 1362 C CA . GLU A 1 168 ? 17.295 4.701 1.603 1.00 94.44 168 GLU A CA 1
ATOM 1363 C C . GLU A 1 168 ? 16.528 3.621 0.816 1.00 94.44 168 GLU A C 1
ATOM 1365 O O . GLU A 1 168 ? 17.121 2.884 0.024 1.00 94.44 168 GLU A O 1
ATOM 1370 N N . TYR A 1 169 ? 15.195 3.588 0.951 1.00 93.44 169 TYR A N 1
ATOM 1371 C CA . TYR A 1 169 ? 14.318 2.672 0.214 1.00 93.44 169 TYR A CA 1
ATOM 1372 C C . TYR A 1 169 ? 14.216 2.995 -1.282 1.00 93.44 169 TYR A C 1
ATOM 1374 O O . TYR A 1 169 ? 13.617 2.229 -2.043 1.00 93.44 169 TYR A O 1
ATOM 1382 N N . VAL A 1 170 ? 14.767 4.131 -1.706 1.00 92.44 170 VAL A N 1
ATOM 1383 C CA . VAL A 1 170 ? 14.853 4.570 -3.103 1.00 92.44 170 VAL A CA 1
ATOM 1384 C C . VAL A 1 170 ? 16.311 4.576 -3.569 1.00 92.44 170 VAL A C 1
ATOM 1386 O O . VAL A 1 170 ? 16.592 4.150 -4.683 1.00 92.44 170 VAL A O 1
ATOM 1389 N N . GLU A 1 171 ? 17.239 5.023 -2.721 1.00 91.50 171 GLU A N 1
ATOM 1390 C CA . GLU A 1 171 ? 18.663 5.197 -3.046 1.00 91.50 171 GLU A CA 1
ATOM 1391 C C . GLU A 1 171 ? 19.463 3.891 -3.131 1.00 91.50 171 GLU A C 1
ATOM 1393 O O . GLU A 1 171 ? 20.585 3.900 -3.637 1.00 91.50 171 GLU A O 1
ATOM 1398 N N . ASN A 1 172 ? 18.875 2.769 -2.704 1.00 88.81 172 ASN A N 1
ATOM 1399 C CA . ASN A 1 172 ? 19.431 1.422 -2.846 1.00 88.81 172 ASN A CA 1
ATOM 1400 C C . ASN A 1 172 ? 18.647 0.610 -3.898 1.00 88.81 172 ASN A C 1
ATOM 1402 O O . ASN A 1 172 ? 17.875 -0.290 -3.544 1.00 88.81 172 ASN A O 1
ATOM 1406 N N . PRO A 1 173 ? 18.788 0.950 -5.191 1.00 88.31 173 PRO A N 1
ATOM 1407 C CA . PRO A 1 173 ? 18.114 0.260 -6.281 1.00 88.31 173 PRO A CA 1
ATOM 1408 C C . PRO A 1 173 ? 18.589 -1.181 -6.432 1.00 88.31 173 PRO A C 1
ATOM 1410 O O . PRO A 1 173 ? 19.705 -1.527 -6.052 1.00 88.31 173 PRO A O 1
ATOM 1413 N N . ASP A 1 174 ? 17.725 -2.016 -7.003 1.00 86.88 174 ASP A N 1
ATOM 1414 C CA . ASP A 1 174 ? 17.972 -3.428 -7.303 1.00 86.88 174 ASP A CA 1
ATOM 1415 C C . ASP A 1 174 ? 18.381 -4.282 -6.082 1.00 86.88 174 ASP A C 1
ATOM 1417 O O . ASP A 1 174 ? 18.893 -5.398 -6.216 1.00 86.88 174 ASP A O 1
ATOM 1421 N N . ILE A 1 175 ? 18.111 -3.773 -4.875 1.00 90.38 175 ILE A N 1
ATOM 1422 C CA . ILE A 1 175 ? 18.263 -4.471 -3.601 1.00 90.38 175 ILE A CA 1
ATOM 1423 C C . ILE A 1 175 ? 16.879 -4.647 -2.978 1.00 90.38 175 ILE A C 1
ATOM 1425 O O . ILE A 1 175 ? 16.128 -3.683 -2.808 1.00 90.38 175 ILE A O 1
ATOM 1429 N N . TRP A 1 176 ? 16.553 -5.892 -2.626 1.00 93.31 176 TRP A N 1
ATOM 1430 C CA . TRP A 1 176 ? 15.366 -6.209 -1.839 1.00 93.31 176 TRP A CA 1
ATOM 1431 C C . TRP A 1 176 ? 15.519 -5.676 -0.416 1.00 93.31 176 TRP A C 1
ATOM 1433 O O . TRP A 1 176 ? 16.510 -5.944 0.262 1.00 93.31 176 TRP A O 1
ATOM 1443 N N . GLN A 1 177 ? 14.518 -4.928 0.023 1.00 95.19 177 GLN A N 1
ATOM 1444 C CA . GLN A 1 177 ? 14.436 -4.287 1.324 1.00 95.19 177 GLN A CA 1
ATOM 1445 C C . GLN A 1 177 ? 13.119 -4.685 1.981 1.00 95.19 177 GLN A C 1
ATOM 1447 O O . GLN A 1 177 ? 12.083 -4.727 1.319 1.00 95.19 177 GLN A O 1
ATOM 1452 N N . HIS A 1 178 ? 13.174 -4.972 3.277 1.00 97.00 178 HIS A N 1
ATOM 1453 C CA . HIS A 1 178 ? 12.014 -5.350 4.070 1.00 97.00 178 HIS A CA 1
ATOM 1454 C C . HIS A 1 178 ? 11.474 -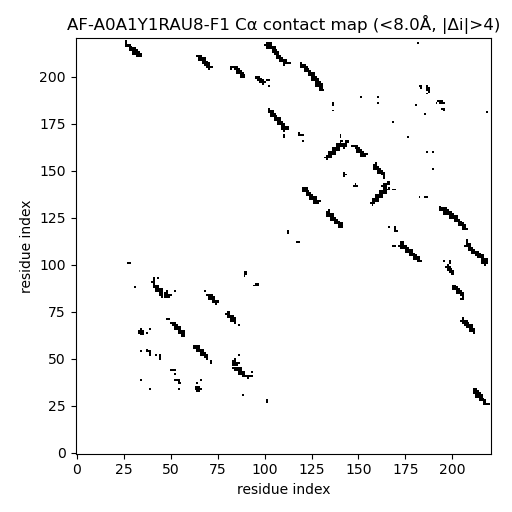4.129 4.812 1.00 97.00 178 HIS A C 1
ATOM 1456 O O . HIS A 1 178 ? 12.230 -3.454 5.515 1.00 97.00 178 HIS A O 1
ATOM 1462 N N . LEU A 1 179 ? 10.182 -3.851 4.663 1.00 98.06 179 LEU A N 1
ATOM 1463 C CA . LEU A 1 179 ? 9.496 -2.759 5.341 1.00 98.06 179 LEU A CA 1
ATOM 1464 C C . LEU A 1 179 ? 8.521 -3.322 6.372 1.00 98.06 179 LEU A C 1
ATOM 1466 O O . LEU A 1 179 ? 7.746 -4.226 6.070 1.00 98.06 179 LEU A O 1
ATOM 1470 N N . HIS A 1 180 ? 8.555 -2.737 7.570 1.00 97.69 180 HIS A N 1
ATOM 1471 C CA . HIS A 1 180 ? 7.805 -3.178 8.742 1.00 97.69 180 HIS A CA 1
ATOM 1472 C C . HIS A 1 180 ? 7.141 -1.987 9.437 1.00 97.69 180 HIS A C 1
ATOM 1474 O O . HIS A 1 180 ? 7.810 -1.011 9.792 1.00 97.69 180 HIS A O 1
ATOM 1480 N N . PHE A 1 181 ? 5.834 -2.080 9.683 1.00 98.19 181 PHE A N 1
ATOM 1481 C CA . PHE A 1 181 ? 5.049 -1.010 10.291 1.00 98.19 181 PHE A CA 1
ATOM 1482 C C . PHE A 1 181 ? 4.086 -1.534 11.359 1.00 98.19 181 PHE A C 1
ATOM 1484 O O . PHE A 1 181 ? 3.136 -2.252 11.055 1.00 98.19 181 PHE A O 1
ATOM 1491 N N . ASP A 1 182 ? 4.248 -1.072 12.601 1.00 98.00 182 ASP A N 1
ATOM 1492 C CA . ASP A 1 182 ? 3.200 -1.170 13.623 1.00 98.00 182 ASP A CA 1
ATOM 1493 C C . ASP A 1 182 ? 2.180 -0.040 13.439 1.00 98.00 182 ASP A C 1
ATOM 1495 O O . ASP A 1 182 ? 2.379 1.105 13.861 1.00 98.00 182 ASP A O 1
ATOM 1499 N N . LEU A 1 183 ? 1.064 -0.375 12.798 1.00 98.56 183 LEU A N 1
ATOM 1500 C CA . LEU A 1 183 ? 0.044 0.583 12.393 1.00 98.56 183 LEU A CA 1
ATOM 1501 C C . LEU A 1 183 ? -0.620 1.283 13.590 1.00 98.56 183 LEU A C 1
ATOM 1503 O O . LEU A 1 183 ? -0.941 2.468 13.489 1.00 98.56 183 LEU A O 1
ATOM 1507 N N . ASN A 1 184 ? -0.799 0.595 14.726 1.00 97.69 184 ASN A N 1
ATOM 1508 C CA . ASN A 1 184 ? -1.362 1.221 15.929 1.00 97.69 184 ASN A CA 1
ATOM 1509 C C . ASN A 1 184 ? -0.377 2.236 16.506 1.00 97.69 184 ASN A C 1
ATOM 1511 O O . ASN A 1 184 ? -0.762 3.375 16.767 1.00 97.69 184 ASN A O 1
ATOM 1515 N N . SER A 1 185 ? 0.902 1.864 16.610 1.00 97.81 185 SER A N 1
ATOM 1516 C CA . SER A 1 185 ? 1.947 2.786 17.067 1.00 97.81 185 SER A CA 1
ATOM 1517 C C . SER A 1 185 ? 2.031 4.042 16.197 1.00 97.81 185 SER A C 1
ATOM 1519 O O . SER A 1 185 ? 2.217 5.137 16.726 1.00 97.81 185 SER A O 1
ATOM 1521 N N . TYR A 1 186 ? 1.869 3.927 14.873 1.00 98.50 186 TYR A N 1
ATOM 1522 C CA . TYR A 1 186 ? 1.816 5.092 13.982 1.00 98.50 186 TYR A CA 1
ATOM 1523 C C . TYR A 1 186 ? 0.537 5.924 14.160 1.00 98.50 186 TYR A C 1
ATOM 1525 O O . TYR A 1 186 ? 0.633 7.149 14.259 1.00 98.50 186 TYR A O 1
ATOM 1533 N N . LEU A 1 187 ? -0.640 5.294 14.271 1.00 98.62 187 LEU A N 1
ATOM 1534 C CA . LEU A 1 187 ? -1.903 5.991 14.553 1.00 98.62 187 LEU A CA 1
ATOM 1535 C C . LEU A 1 187 ? -1.819 6.803 15.856 1.00 98.62 187 LEU A C 1
ATOM 1537 O O . LEU A 1 187 ? -2.199 7.978 15.887 1.00 98.62 187 LEU A O 1
ATOM 1541 N N . HIS A 1 188 ? -1.270 6.208 16.917 1.00 98.50 188 HIS A N 1
ATOM 1542 C CA . HIS A 1 188 ? -1.157 6.828 18.241 1.00 98.50 188 HIS A CA 1
ATOM 1543 C C . HIS A 1 188 ? -0.251 8.060 18.276 1.00 98.50 188 HIS A C 1
ATOM 1545 O O . HIS A 1 188 ? -0.386 8.873 19.187 1.00 98.50 188 HIS A O 1
ATOM 1551 N N . ARG A 1 189 ? 0.615 8.273 17.273 1.00 98.06 189 ARG A N 1
ATOM 1552 C CA . ARG A 1 189 ? 1.405 9.516 17.162 1.00 98.06 189 ARG A CA 1
ATOM 1553 C C . ARG A 1 189 ? 0.527 10.748 16.945 1.00 98.06 189 ARG A C 1
ATOM 1555 O O . ARG A 1 189 ? 0.897 11.835 17.379 1.00 98.06 189 ARG A O 1
ATOM 1562 N N . PHE A 1 190 ? -0.621 10.584 16.286 1.00 98.12 190 PHE A N 1
ATOM 1563 C CA . PHE A 1 190 ? -1.591 11.659 16.058 1.00 98.12 190 PHE A CA 1
ATOM 1564 C C . PHE A 1 190 ? -2.827 11.547 16.948 1.00 98.12 190 PHE A C 1
ATOM 1566 O O . PHE A 1 190 ? -3.405 12.567 17.328 1.00 98.12 190 PHE A O 1
ATOM 1573 N N . GLU A 1 191 ? -3.257 10.327 17.264 1.00 98.06 191 GLU A N 1
ATOM 1574 C CA . GLU A 1 191 ? -4.465 10.067 18.046 1.00 98.06 191 GLU A CA 1
ATOM 1575 C C . GLU A 1 191 ? -4.198 8.995 19.122 1.00 98.06 191 GLU A C 1
ATOM 1577 O O . GLU A 1 191 ? -4.589 7.844 18.933 1.00 98.06 191 GLU A O 1
ATOM 1582 N N . PRO A 1 192 ? -3.558 9.352 20.258 1.00 98.00 192 PRO A N 1
ATOM 1583 C CA . PRO A 1 192 ? -3.138 8.396 21.295 1.00 98.00 192 PRO A CA 1
ATOM 1584 C C . PRO A 1 192 ? -4.265 7.530 21.876 1.00 98.00 192 PRO A C 1
ATOM 1586 O O . PRO A 1 192 ? -4.044 6.382 22.237 1.00 98.00 192 PRO A O 1
ATOM 1589 N N . ASP A 1 193 ? -5.488 8.067 21.933 1.00 97.88 193 ASP A N 1
ATOM 1590 C CA . ASP A 1 193 ? -6.666 7.380 22.485 1.00 97.88 193 ASP A CA 1
ATOM 1591 C C . ASP A 1 193 ? -7.581 6.795 21.393 1.00 97.88 193 ASP A C 1
ATOM 1593 O O . ASP A 1 193 ? -8.798 6.677 21.573 1.00 97.88 193 ASP A O 1
ATOM 1597 N N . ASN A 1 194 ? -7.038 6.523 20.208 1.00 98.19 194 ASN A N 1
ATOM 1598 C CA . ASN A 1 194 ? -7.765 5.910 19.101 1.00 98.19 194 ASN A CA 1
ATOM 1599 C C . ASN A 1 194 ? -7.179 4.530 18.804 1.00 98.19 194 ASN A C 1
ATOM 1601 O O . ASN A 1 194 ? -5.993 4.319 18.979 1.00 98.19 194 ASN A O 1
ATOM 1605 N N . ASN A 1 195 ? -7.992 3.582 18.351 1.00 97.88 195 ASN A N 1
ATOM 1606 C CA . ASN A 1 195 ? -7.521 2.232 18.048 1.00 97.88 195 ASN A CA 1
ATOM 1607 C C . ASN A 1 195 ? -8.047 1.784 16.698 1.00 97.88 195 ASN A C 1
ATOM 1609 O O . ASN A 1 195 ? -9.201 2.071 16.355 1.00 97.88 195 ASN A O 1
ATOM 1613 N N . ILE A 1 196 ? -7.201 1.065 15.964 1.00 98.56 196 ILE A N 1
ATOM 1614 C CA . ILE A 1 196 ? -7.585 0.412 14.718 1.00 98.56 196 ILE A CA 1
ATOM 1615 C C . ILE A 1 196 ? -8.610 -0.675 15.041 1.00 98.56 196 ILE A C 1
ATOM 1617 O O . ILE A 1 196 ? -8.393 -1.512 15.916 1.00 98.56 196 ILE A O 1
ATOM 1621 N N . THR A 1 197 ? -9.736 -0.647 14.336 1.00 98.50 197 THR A N 1
ATOM 1622 C CA . THR A 1 197 ? -10.774 -1.682 14.409 1.00 98.50 197 THR A CA 1
ATOM 1623 C C . THR A 1 197 ? -10.704 -2.633 13.221 1.00 98.50 197 THR A C 1
ATOM 1625 O O . THR A 1 197 ? -11.074 -3.797 13.365 1.00 98.50 197 THR A O 1
ATOM 1628 N N . GLU A 1 198 ? -10.209 -2.168 12.070 1.00 98.25 198 GLU A N 1
ATOM 1629 C CA . GLU A 1 198 ? -9.890 -3.008 10.912 1.00 98.25 198 GLU A CA 1
ATOM 1630 C C . GLU A 1 198 ? -8.855 -2.363 9.982 1.00 98.25 198 GLU A C 1
ATOM 1632 O O . GLU A 1 198 ? -8.803 -1.139 9.841 1.00 98.25 198 GLU A O 1
ATOM 1637 N N . VAL A 1 199 ? -8.074 -3.212 9.311 1.00 98.75 199 VAL A N 1
ATOM 1638 C CA . VAL A 1 199 ? -7.223 -2.868 8.165 1.00 98.75 199 VAL A CA 1
ATOM 1639 C C . VAL A 1 199 ? -7.908 -3.348 6.885 1.00 98.75 199 VAL A C 1
ATOM 1641 O O . VAL A 1 199 ? -8.251 -4.527 6.761 1.00 98.75 199 VAL A O 1
ATOM 1644 N N . ASN A 1 200 ? -8.131 -2.435 5.940 1.00 98.62 200 ASN A N 1
ATOM 1645 C CA . ASN A 1 200 ? -9.018 -2.665 4.798 1.00 98.62 200 ASN A CA 1
ATOM 1646 C C . ASN A 1 200 ? -8.286 -2.972 3.498 1.00 98.62 200 ASN A C 1
ATOM 1648 O O . ASN A 1 200 ? -8.734 -3.835 2.749 1.00 98.62 200 ASN A O 1
ATOM 1652 N N . CYS A 1 201 ? -7.177 -2.301 3.222 1.00 98.44 201 CYS A N 1
ATOM 1653 C CA . CYS A 1 201 ? -6.354 -2.593 2.053 1.00 98.44 201 CYS A CA 1
ATOM 1654 C C . CYS A 1 201 ? -4.961 -2.010 2.221 1.00 98.44 201 CYS A C 1
ATOM 1656 O O . CYS A 1 201 ? -4.774 -1.050 2.972 1.00 98.44 201 CYS A O 1
ATOM 1658 N N . PHE A 1 202 ? -4.027 -2.539 1.440 1.00 98.69 202 PHE A N 1
ATOM 1659 C CA . PHE A 1 202 ? -2.744 -1.911 1.161 1.00 98.69 202 PHE A CA 1
ATOM 1660 C C . PHE A 1 202 ? -2.833 -1.096 -0.127 1.00 98.69 202 PHE A C 1
ATOM 1662 O O . PHE A 1 202 ? -3.520 -1.497 -1.067 1.00 98.69 202 PHE A O 1
ATOM 1669 N N . PHE A 1 203 ? -2.143 0.037 -0.179 1.00 98.19 203 PHE A N 1
ATOM 1670 C CA . PHE A 1 203 ? -1.969 0.814 -1.401 1.00 98.19 203 PHE A CA 1
ATOM 1671 C C . PHE A 1 203 ? -0.496 1.151 -1.620 1.00 98.19 203 PHE A C 1
ATOM 1673 O O . PHE A 1 203 ? 0.294 1.234 -0.674 1.00 98.19 203 PHE A O 1
ATOM 1680 N N . PHE A 1 204 ? -0.153 1.365 -2.883 1.00 97.44 204 PHE A N 1
ATOM 1681 C CA . PHE A 1 204 ? 1.169 1.775 -3.325 1.00 97.44 204 PHE A CA 1
ATOM 1682 C C . PHE A 1 204 ? 1.016 2.777 -4.464 1.00 97.44 204 PHE A C 1
ATOM 1684 O O . PHE A 1 204 ? 0.257 2.551 -5.407 1.00 97.44 204 PHE A O 1
ATOM 1691 N N . GLU A 1 205 ? 1.708 3.899 -4.358 1.00 94.19 205 GLU A N 1
ATOM 1692 C CA . GLU A 1 205 ? 1.599 5.025 -5.270 1.00 94.19 205 GLU A CA 1
ATOM 1693 C C . GLU A 1 205 ? 2.989 5.519 -5.639 1.00 94.19 205 GLU A C 1
ATOM 1695 O O . GLU A 1 205 ? 3.850 5.767 -4.794 1.00 94.19 205 GLU A O 1
ATOM 1700 N N . GLY A 1 206 ? 3.191 5.690 -6.936 1.00 81.50 206 GLY A N 1
ATOM 1701 C CA . GLY A 1 206 ? 4.464 6.096 -7.491 1.00 81.50 206 GLY A CA 1
ATOM 1702 C C . GLY A 1 206 ? 5.620 5.121 -7.304 1.00 81.50 206 GLY A C 1
ATOM 1703 O O . GLY A 1 206 ? 5.547 4.125 -6.601 1.00 81.50 206 GLY A O 1
ATOM 1704 N N . GLY A 1 207 ? 6.703 5.430 -8.012 1.00 75.94 207 GLY A N 1
ATOM 1705 C CA . GLY A 1 207 ? 7.867 4.564 -8.154 1.00 75.94 207 GLY A CA 1
ATOM 1706 C C . GLY A 1 207 ? 7.719 3.413 -9.168 1.00 75.94 207 GLY A C 1
ATOM 1707 O O . GLY A 1 207 ? 6.623 2.957 -9.465 1.00 75.94 207 GLY A O 1
ATOM 1708 N N . ASP A 1 208 ? 8.848 3.009 -9.752 1.00 89.38 208 ASP A N 1
ATOM 1709 C CA . ASP A 1 208 ? 9.012 1.770 -10.511 1.00 89.38 208 ASP A CA 1
ATOM 1710 C C . ASP A 1 208 ? 9.551 0.709 -9.559 1.00 89.38 208 ASP A C 1
ATOM 1712 O O . ASP A 1 208 ? 10.755 0.643 -9.300 1.00 89.38 208 ASP A O 1
ATOM 1716 N N . ASP A 1 209 ? 8.664 -0.076 -8.966 1.00 93.44 209 ASP A N 1
ATOM 1717 C CA . ASP A 1 209 ? 9.013 -0.878 -7.801 1.00 93.44 209 ASP A CA 1
ATOM 1718 C C . ASP A 1 209 ? 8.437 -2.292 -7.897 1.00 93.44 209 ASP A C 1
ATOM 1720 O O . ASP A 1 209 ? 7.308 -2.509 -8.336 1.00 93.44 209 ASP A O 1
ATOM 1724 N N . TYR A 1 210 ? 9.244 -3.269 -7.490 1.00 95.06 210 TYR A N 1
ATOM 1725 C CA . TYR A 1 210 ? 8.815 -4.648 -7.300 1.00 95.06 210 TYR A CA 1
ATOM 1726 C C . TYR A 1 210 ? 8.395 -4.838 -5.849 1.00 95.06 210 TYR A C 1
ATOM 1728 O O . TYR A 1 210 ? 9.139 -4.453 -4.949 1.00 95.06 210 TYR A O 1
ATOM 1736 N N . LEU A 1 211 ? 7.253 -5.472 -5.625 1.00 96.75 211 LEU A N 1
ATOM 1737 C CA . LEU A 1 211 ? 6.714 -5.807 -4.314 1.00 96.75 211 LEU A CA 1
ATOM 1738 C C . LEU A 1 211 ? 6.563 -7.316 -4.163 1.00 96.75 211 LEU A C 1
ATOM 1740 O O . LEU A 1 211 ? 6.278 -8.020 -5.137 1.00 96.75 211 LEU A O 1
ATOM 1744 N N . ASP A 1 212 ? 6.732 -7.797 -2.937 1.00 96.50 212 ASP A N 1
ATOM 1745 C CA . ASP A 1 212 ? 6.454 -9.179 -2.562 1.00 96.50 212 ASP A CA 1
ATOM 1746 C C . ASP A 1 212 ? 6.132 -9.314 -1.060 1.00 96.50 212 ASP A C 1
ATOM 1748 O O . ASP A 1 212 ? 6.361 -8.386 -0.285 1.00 96.50 212 ASP A O 1
ATOM 1752 N N . ASN A 1 213 ? 5.604 -10.468 -0.648 1.00 96.94 213 ASN A N 1
ATOM 1753 C CA . ASN A 1 213 ? 5.366 -10.858 0.745 1.00 96.94 213 ASN A CA 1
ATOM 1754 C C . ASN A 1 213 ? 4.581 -9.822 1.560 1.00 96.94 213 ASN A C 1
ATOM 1756 O O . ASN A 1 213 ? 4.912 -9.544 2.712 1.00 96.94 213 ASN A O 1
ATOM 1760 N N . ILE A 1 214 ? 3.519 -9.256 0.982 1.00 98.44 214 ILE A N 1
ATOM 1761 C CA . ILE A 1 214 ? 2.636 -8.331 1.694 1.00 98.44 214 ILE A CA 1
ATOM 1762 C C . ILE A 1 214 ? 1.819 -9.136 2.697 1.00 98.44 214 ILE A C 1
ATOM 1764 O O . ILE A 1 214 ? 0.955 -9.943 2.329 1.00 98.44 214 ILE A O 1
ATOM 1768 N N . THR A 1 215 ? 2.074 -8.906 3.980 1.00 98.25 215 THR A N 1
ATOM 1769 C CA . THR A 1 215 ? 1.411 -9.612 5.071 1.00 98.25 215 THR A CA 1
ATOM 1770 C C . THR A 1 215 ? 0.883 -8.661 6.133 1.00 98.25 215 THR A C 1
ATOM 1772 O O . THR A 1 215 ? 1.367 -7.544 6.308 1.00 98.25 215 THR A O 1
ATOM 1775 N N . LEU A 1 216 ? -0.126 -9.134 6.866 1.00 98.19 216 LEU A N 1
ATOM 1776 C CA . LEU A 1 216 ? -0.444 -8.586 8.175 1.00 98.19 216 LEU A CA 1
ATOM 1777 C C . LEU A 1 216 ? -0.149 -9.632 9.246 1.00 98.19 216 LEU A C 1
ATOM 1779 O O . LEU A 1 216 ? -0.456 -10.813 9.056 1.00 98.19 216 LEU A O 1
ATOM 1783 N N . SER A 1 217 ? 0.360 -9.204 10.396 1.00 97.25 217 SER A N 1
ATOM 1784 C CA . SER A 1 217 ? 0.566 -10.048 11.573 1.00 97.25 217 SER A CA 1
ATOM 1785 C C . SER A 1 217 ? -0.017 -9.419 12.847 1.00 97.25 217 SER A C 1
ATOM 1787 O O . SER A 1 217 ? -0.402 -8.242 12.895 1.00 97.25 217 SER A O 1
ATOM 1789 N N . ARG A 1 218 ? -0.206 -10.249 13.880 1.00 94.19 218 ARG A N 1
ATOM 1790 C CA . ARG A 1 218 ? -0.644 -9.772 15.200 1.00 94.19 218 ARG A CA 1
ATOM 1791 C C . ARG A 1 218 ? 0.523 -9.074 15.903 1.00 94.19 218 ARG A C 1
ATOM 1793 O O . ARG A 1 218 ? 1.633 -9.595 15.817 1.00 94.19 218 ARG A O 1
ATOM 1800 N N . PRO A 1 219 ? 0.281 -7.989 16.660 1.00 87.44 219 PRO A N 1
ATOM 1801 C CA . PRO A 1 219 ? 1.279 -7.486 17.595 1.00 87.44 219 PRO A CA 1
ATOM 1802 C C . PRO A 1 219 ? 1.691 -8.607 18.553 1.00 87.44 219 PRO A C 1
ATOM 1804 O O . PRO A 1 219 ? 0.831 -9.321 19.075 1.00 87.44 219 PRO A O 1
ATOM 1807 N N . SER A 1 220 ? 2.991 -8.782 18.773 1.00 78.88 220 SER A N 1
ATOM 1808 C CA . SER A 1 220 ? 3.489 -9.606 19.874 1.00 78.88 220 SER A CA 1
ATOM 1809 C C . SER A 1 220 ? 3.063 -8.953 21.192 1.00 78.88 220 SER A C 1
ATOM 1811 O O . SER A 1 220 ? 3.376 -7.782 21.410 1.00 78.88 220 SER A O 1
ATOM 1813 N N . GLY A 1 221 ? 2.286 -9.683 21.999 1.00 61.00 221 GLY A N 1
ATOM 1814 C CA . GLY A 1 221 ? 1.801 -9.225 23.306 1.00 61.00 221 GLY A CA 1
ATOM 1815 C C . GLY A 1 221 ? 2.889 -9.093 24.363 1.00 61.00 221 GLY A C 1
ATOM 1816 O O . GLY A 1 221 ? 4.007 -9.615 24.144 1.00 61.00 221 GLY A O 1
#

pLDDT: mean 86.41, std 19.54, range [31.44, 98.81]

Radius of gyration: 22.57 Å; Cα contacts (8 Å, |Δi|>4): 481; chains: 1; bounding box: 64×71×54 Å

Foldseek 3Di:
DDDDDDDDDDDDDDDDDDDPPPPQPPFPKDFLFALQVVDPLQKDWDPQAPDGWGWAALPPVDHGIWIWFAWDWDQDPVRDTDTSTKMKGDPNVRFWPFAQAFQKKKKKKAAADDPPDDQKKKKKFFWFAKPVGIETEIETCVCVVVVHAWDWDDDPHYIYIYHYDHCVRRVHHPDMDMDIDRRQVSVCVPPVPMGTRGTTIMMMTDGRMIMRRTMTTGPRD

Solvent-accessible surface area (backbone atoms only — not comparable to full-atom values): 12591 Å² total; per-residue (Å²): 139,89,84,84,89,78,88,82,88,81,90,80,91,78,91,76,81,88,76,80,76,75,70,75,75,72,58,66,64,45,79,76,42,52,31,72,86,64,56,54,73,30,56,45,62,40,92,70,23,90,65,75,72,38,59,40,70,40,56,102,91,45,88,61,34,20,36,38,40,65,50,38,77,43,77,43,98,88,70,50,74,46,68,40,18,33,37,36,44,38,34,78,86,69,43,66,61,65,36,66,75,39,47,28,41,37,31,35,37,26,24,57,72,61,99,87,62,78,86,56,51,35,37,34,40,35,39,32,35,33,83,86,46,47,34,34,47,36,40,19,23,54,32,36,74,69,69,43,74,68,45,80,49,82,52,99,82,37,36,37,38,41,34,53,27,68,49,64,71,46,76,44,53,80,39,81,43,80,47,79,42,57,49,56,67,57,48,31,76,83,37,70,93,52,50,74,56,26,39,30,34,42,37,43,29,36,24,42,33,36,35,32,54,32,30,35,22,32,73,84,128

Secondary structure (DSSP, 8-state):
-----------------------------EEEE-STT---TTEEE-TT-----EEEE--TT-SSEEEEE---EEEPTTS-EEE--EEEE--TTS----BSS--EEEEEEEEPPPTT------EEEEEEEETTEEEEEEEEHHHHHTTPPPEEEE-SS-EEEEEE--THHHHSTT-EEEEEEEHHHHHHTT-TT--EEEEEEEEEESS-EEEEEEEEEPPP-

Nearest PDB structures (foldseek):
  2df7-assembly1_P  TM=3.913E-01  e=2.735E+00  Infectious bursal disease virus
  2df7-assembly1_Q  TM=3.336E-01  e=3.055E+00  Infectious bursal disease virus
  2gsy-assembly1_A  TM=3.024E-01  e=7.411E+00  Infectious bursal disease virus
  2df7-assembly1_K  TM=2.823E-01  e=9.249E+00  Infectious bursal disease virus
  2gsy-assembly1_P  TM=3.024E-01  e=9.776E+00  Infectious bursal disease virus

Sequence (221 aa):
MRYTVSLFLLSLFLAGCGGGGVSSEYAVTKVYEDAEDGSIKRWERYEKCPYEPQNVAKGANGSGRSIYLQQNWVKQPDGNYTNEAGYKLLLSDGSYWHDRLRTILDFDKMKHISPDEMLYCFDCGVEINTLRGPRRLVFSTWYDKNHYPAEKKVYPEITEYTFPLSMEYVENPDIWQHLHFDLNSYLHRFEPDNNITEVNCFFFEGGDDYLDNITLSRPSG